Protein AF-0000000072262671 (afdb_homodimer)

Organism: Indibacter alkaliphilus (strain CCUG 57479 / KCTC 22604 / LW1) (NCBI:txid1189612)

pLDDT: mean 93.97, std 10.3, range [31.52, 98.81]

Solvent-accessible surface area (backbone atoms only — not comparable to full-atom values): 15416 Å² total; per-residue (Å²): 121,81,72,78,78,62,43,33,32,36,33,31,41,58,49,66,67,55,48,51,50,54,51,55,26,26,65,74,36,18,83,58,54,46,79,44,79,33,58,35,30,67,54,43,50,33,48,76,66,37,43,78,86,28,57,45,52,87,83,43,56,79,49,59,33,33,39,36,26,58,86,36,89,64,83,17,30,62,52,36,45,42,51,38,53,68,32,89,83,46,28,40,47,44,34,31,38,44,23,79,68,80,51,62,69,57,47,38,50,41,23,56,44,57,39,39,43,33,32,57,52,55,95,41,67,68,46,38,26,51,49,23,36,50,48,35,49,44,62,69,67,54,33,62,74,52,132,121,83,71,78,78,62,43,34,31,36,34,30,42,57,51,65,68,56,47,52,50,52,51,54,27,28,65,72,35,20,84,57,54,45,78,43,78,33,57,35,29,67,54,43,50,32,47,76,66,37,43,78,86,28,57,44,52,88,82,43,56,80,49,59,33,32,38,35,26,59,88,36,88,66,78,17,30,62,51,38,44,43,50,38,52,68,31,91,82,47,26,39,47,45,34,32,37,44,23,78,69,82,51,64,68,58,47,38,50,40,23,56,45,58,41,38,45,35,33,57,52,56,96,41,67,68,46,37,27,52,50,23,35,50,48,35,50,45,61,69,67,53,33,61,74,51,132

Secondary structure (DSSP, 8-state):
-----PEEEEEE---HHHHHHHHHHHHHHSTTEEEEEESSHHHHHHHHTT-GGGG-TTTSPPPSEEEE-S--SSS-HHHHHHHHHHSTTTTTS-EEEEES---HHHHHHHHHTT-SEEEEPPSSHHHHHHHHHHHIIIIIIIS----/-----PEEEEEE---HHHHHHHHHHHHHHSTTEEEEEESSHHHHHHHHTT-GGGG-TTTSPPPSEEEE-S--SSSHHHHHHHHHHHSTTTTTS-EEEEES---HHHHHHHHHTT-SEEEEPPSSHHHHHHHHHHHIIIIIIIS----

Radius of gyration: 18.74 Å; Cα contacts (8 Å, |Δi|>4): 552; chains: 2; bounding box: 47×53×45 Å

Foldseek 3Di:
DPPLAQAEEEEAAQDPVVVVLLVVLLPVQAPRYDYDYDRFQVVVVCLQVCHDPNVPCVVRPHGLEYEFECPHPPNGRLVSLLVQCVDPVRVQRAYEHEYQDPDPVVQVSSVVSRHPYYDHHDPDSVSSNVVSNVCNCPVVPNDDTDD/DPPLAQAEEEEAAQDPVVVVLLVVLLPVQAPRYDYDYDRFLVVVVCLQVCHDPNVPCVVRPHGLEYEFECPHPPNGRLVSLLVQCVDPVRVQRAYEHEYQDPDPVVQVSSVVSRHPYYDHHDPDSVSSNVVSNVCNCPVVPNDDTDD

InterPro domains:
  IPR001789 Signal transduction response regulator, receiver domain [PF00072] (9-129)
  IPR001789 Signal transduction response regulator, receiver domain [PS50110] (8-136)
  IPR001789 Signal transduction response regulator, receiver domain [SM00448] (7-131)
  IPR011006 CheY-like superfamily [SSF52172] (7-131)
  IPR052893 Two-component system response regulator [PTHR44520] (4-146)

Structure (mmCIF, N/CA/C/O backbone):
data_AF-0000000072262671-model_v1
#
loop_
_entity.id
_entity.type
_entity.pdbx_description
1 polymer 'Putative two-component response regulator'
#
loop_
_atom_site.group_PDB
_atom_site.id
_atom_site.type_symbol
_atom_site.label_atom_id
_atom_site.label_alt_id
_atom_site.label_comp_id
_atom_site.label_asym_id
_atom_site.label_entity_id
_atom_site.label_seq_id
_atom_site.pdbx_PDB_ins_code
_atom_site.Cartn_x
_atom_site.Cartn_y
_atom_site.Cartn_z
_atom_site.occupancy
_atom_site.B_iso_or_equiv
_atom_site.auth_seq_id
_atom_site.auth_comp_id
_atom_site.auth_asym_id
_atom_site.auth_atom_id
_atom_site.pdbx_PDB_model_num
ATOM 1 N N . MET A 1 1 ? -26.797 12.562 -5.547 1 31.52 1 MET A N 1
ATOM 2 C CA . MET A 1 1 ? -25.5 12.227 -6.129 1 31.52 1 MET A CA 1
ATOM 3 C C . MET A 1 1 ? -24.531 11.758 -5.055 1 31.52 1 MET A C 1
ATOM 5 O O . MET A 1 1 ? -24.375 12.414 -4.02 1 31.52 1 MET A O 1
ATOM 9 N N . ARG A 1 2 ? -24.219 10.555 -4.961 1 37.75 2 ARG A N 1
ATOM 10 C CA . ARG A 1 2 ? -23.531 10.117 -3.754 1 37.75 2 ARG A CA 1
ATOM 11 C C . ARG A 1 2 ? -22.344 11.023 -3.441 1 37.75 2 ARG A C 1
ATOM 13 O O . ARG A 1 2 ? -21.516 11.297 -4.312 1 37.75 2 ARG A O 1
ATOM 20 N N . ALA A 1 3 ? -22.453 11.984 -2.658 1 45.72 3 ALA A N 1
ATOM 21 C CA . ALA A 1 3 ? -21.422 12.969 -2.355 1 45.72 3 ALA A CA 1
ATOM 22 C C . ALA A 1 3 ? -20.031 12.344 -2.43 1 45.72 3 ALA A C 1
ATOM 24 O O . ALA A 1 3 ? -19.812 11.242 -1.908 1 45.72 3 ALA A O 1
ATOM 25 N N . GLU A 1 4 ? -19.312 12.602 -3.508 1 61.5 4 GLU A N 1
ATOM 26 C CA . GLU A 1 4 ? -17.984 12.047 -3.715 1 61.5 4 GLU A CA 1
ATOM 27 C C . GLU A 1 4 ? -17.125 12.203 -2.463 1 61.5 4 GLU A C 1
ATOM 29 O O . GLU A 1 4 ? -17.031 13.297 -1.896 1 61.5 4 GLU A O 1
ATOM 34 N N . LYS A 1 5 ? -16.969 11.195 -1.689 1 78.88 5 LYS A N 1
ATOM 35 C CA . LYS A 1 5 ? -16.375 11.18 -0.36 1 78.88 5 LYS A CA 1
ATOM 36 C C . LYS A 1 5 ? -14.953 11.75 -0.393 1 78.88 5 LYS A C 1
ATOM 38 O O . LYS A 1 5 ? -14.148 11.367 -1.241 1 78.88 5 LYS A O 1
ATOM 43 N N . ILE A 1 6 ? -14.789 13.008 0.163 1 92.56 6 ILE A N 1
ATOM 44 C CA . ILE A 1 6 ? -13.492 13.656 0.374 1 92.56 6 ILE A CA 1
ATOM 45 C C . ILE A 1 6 ? -12.594 12.742 1.207 1 92.56 6 ILE A C 1
ATOM 47 O O . ILE A 1 6 ? -13.031 12.188 2.221 1 92.56 6 ILE A O 1
ATOM 51 N N . MET A 1 7 ? -11.445 12.508 0.751 1 96.5 7 MET A N 1
ATOM 52 C CA . MET A 1 7 ? -10.492 11.688 1.491 1 96.5 7 MET A CA 1
ATOM 53 C C . MET A 1 7 ? -9.648 12.547 2.43 1 96.5 7 MET A C 1
ATOM 55 O O . MET A 1 7 ? -8.961 13.469 1.986 1 96.5 7 MET A O 1
ATOM 59 N N . ASN A 1 8 ? -9.703 12.25 3.697 1 97.5 8 ASN A N 1
ATOM 60 C CA . ASN A 1 8 ? -8.859 12.93 4.668 1 97.5 8 ASN A CA 1
ATOM 61 C C . ASN A 1 8 ? -7.461 12.312 4.723 1 97.5 8 ASN A C 1
ATOM 63 O O . ASN A 1 8 ? -7.316 11.117 4.977 1 97.5 8 ASN A O 1
ATOM 67 N N . ILE A 1 9 ? -6.441 13.141 4.469 1 98.44 9 ILE A N 1
ATOM 68 C CA . ILE A 1 9 ? -5.047 12.719 4.492 1 98.44 9 ILE A CA 1
ATOM 69 C C . ILE A 1 9 ? -4.285 13.508 5.555 1 98.44 9 ILE A C 1
ATOM 71 O O . ILE A 1 9 ? -4.324 14.742 5.566 1 98.44 9 ILE A O 1
ATOM 75 N N . LEU A 1 10 ? -3.715 12.789 6.457 1 98.56 10 LEU A N 1
ATOM 76 C CA . LEU A 1 10 ? -2.898 13.414 7.492 1 98.56 10 LEU A CA 1
ATOM 77 C C . LEU A 1 10 ? -1.418 13.344 7.129 1 98.56 10 LEU A C 1
ATOM 79 O O . LEU A 1 10 ? -0.898 12.266 6.828 1 98.56 10 LEU A O 1
ATOM 83 N N . VAL A 1 11 ? -0.75 14.508 7.105 1 98 11 VAL A N 1
ATOM 84 C CA . VAL A 1 11 ? 0.648 14.609 6.703 1 98 11 VAL A CA 1
ATOM 85 C C . VAL A 1 11 ? 1.507 14.984 7.906 1 98 11 VAL A C 1
ATOM 87 O O . VAL A 1 11 ? 1.309 16.047 8.516 1 98 11 VAL A O 1
ATOM 90 N N . ALA A 1 12 ? 2.424 14.133 8.273 1 97.12 12 ALA A N 1
ATOM 91 C CA . ALA A 1 12 ? 3.408 14.453 9.305 1 97.12 12 ALA A CA 1
ATOM 92 C C . ALA A 1 12 ? 4.711 14.945 8.68 1 97.12 12 ALA A C 1
ATOM 94 O O . ALA A 1 12 ? 5.441 14.172 8.062 1 97.12 12 ALA A O 1
ATOM 95 N N . GLU A 1 13 ? 4.965 16.172 8.82 1 95.5 13 GLU A N 1
ATOM 96 C CA . GLU A 1 13 ? 6.062 16.906 8.18 1 95.5 13 GLU A CA 1
ATOM 97 C C . GLU A 1 13 ? 6.523 18.078 9.039 1 95.5 13 GLU A C 1
ATOM 99 O O . GLU A 1 13 ? 5.734 18.969 9.344 1 95.5 13 GLU A O 1
ATOM 104 N N . ASP A 1 14 ? 7.801 18.062 9.398 1 93.56 14 ASP A N 1
ATOM 105 C CA . ASP A 1 14 ? 8.281 19.094 10.32 1 93.56 14 ASP A CA 1
ATOM 106 C C . ASP A 1 14 ? 8.695 20.359 9.57 1 93.56 14 ASP A C 1
ATOM 108 O O . ASP A 1 14 ? 8.688 21.453 10.141 1 93.56 14 ASP A O 1
ATOM 112 N N . ASP A 1 15 ? 9.078 20.266 8.336 1 93.81 15 ASP A N 1
ATOM 113 C CA . ASP A 1 15 ? 9.547 21.406 7.555 1 93.81 15 ASP A CA 1
ATOM 114 C C . ASP A 1 15 ? 8.375 22.203 6.996 1 93.81 15 ASP A C 1
ATOM 116 O O . ASP A 1 15 ? 7.566 21.688 6.227 1 93.81 15 ASP A O 1
ATOM 120 N N . ILE A 1 16 ? 8.312 23.453 7.375 1 95.56 16 ILE A N 1
ATOM 121 C CA . ILE A 1 16 ? 7.188 24.297 7.008 1 95.56 16 ILE A CA 1
ATOM 122 C C . ILE A 1 16 ? 7.141 24.469 5.488 1 95.56 16 ILE A C 1
ATOM 124 O O . ILE A 1 16 ? 6.059 24.469 4.895 1 95.56 16 ILE A O 1
ATOM 128 N N . ASP A 1 17 ? 8.273 24.625 4.863 1 95.69 17 ASP A N 1
ATOM 129 C CA . ASP A 1 17 ? 8.32 24.781 3.412 1 95.69 17 ASP A CA 1
ATOM 130 C C . ASP A 1 17 ? 7.797 23.531 2.711 1 95.69 17 ASP A C 1
ATOM 132 O O . ASP A 1 17 ? 7.062 23.625 1.726 1 95.69 17 ASP A O 1
ATOM 136 N N . ASP A 1 18 ? 8.164 22.375 3.197 1 95.56 18 ASP A N 1
ATOM 137 C CA . ASP A 1 18 ? 7.672 21.125 2.631 1 95.56 18 ASP A CA 1
ATOM 138 C C . ASP A 1 18 ? 6.156 21 2.791 1 95.56 18 ASP A C 1
ATOM 140 O O . ASP A 1 18 ? 5.461 20.594 1.859 1 95.56 18 ASP A O 1
ATOM 144 N N . ARG A 1 19 ? 5.672 21.375 3.969 1 96.75 19 ARG A N 1
ATOM 145 C CA . ARG A 1 19 ? 4.23 21.328 4.199 1 96.75 19 ARG A CA 1
ATOM 146 C C . ARG A 1 19 ? 3.482 22.188 3.186 1 96.75 19 ARG A C 1
ATOM 148 O O . ARG A 1 19 ? 2.482 21.75 2.609 1 96.75 19 ARG A O 1
ATOM 155 N N . LEU A 1 20 ? 4.008 23.344 3.002 1 96.94 20 LEU A N 1
ATOM 156 C CA . LEU A 1 20 ? 3.369 24.281 2.082 1 96.94 20 LEU A CA 1
ATOM 157 C C . LEU A 1 20 ? 3.391 23.734 0.656 1 96.94 20 LEU A C 1
ATOM 159 O O . LEU A 1 20 ? 2.373 23.766 -0.039 1 96.94 20 LEU A O 1
ATOM 163 N N . LEU A 1 21 ? 4.508 23.234 0.262 1 97.38 21 LEU A N 1
ATOM 164 C CA . LEU A 1 21 ? 4.66 22.734 -1.099 1 97.38 21 LEU A CA 1
ATOM 165 C C . LEU A 1 21 ? 3.775 21.516 -1.332 1 97.38 21 LEU A C 1
ATOM 167 O O . LEU A 1 21 ? 3.113 21.406 -2.367 1 97.38 21 LEU A O 1
ATOM 171 N N . ILE A 1 22 ? 3.752 20.547 -0.418 1 97.88 22 ILE A N 1
ATOM 172 C CA . ILE A 1 22 ? 2.941 19.328 -0.52 1 97.88 22 ILE A CA 1
ATOM 173 C C . ILE A 1 22 ? 1.464 19.703 -0.599 1 97.88 22 ILE A C 1
ATOM 175 O O . ILE A 1 22 ? 0.736 19.203 -1.46 1 97.88 22 ILE A O 1
ATOM 179 N N . THR A 1 23 ? 1.077 20.625 0.292 1 97.69 23 THR A N 1
ATOM 180 C CA . THR A 1 23 ? -0.319 21.047 0.335 1 97.69 23 THR A CA 1
ATOM 181 C C . THR A 1 23 ? -0.734 21.672 -0.989 1 97.69 23 THR A C 1
ATOM 183 O O . THR A 1 23 ? -1.784 21.344 -1.541 1 97.69 23 THR A O 1
ATOM 186 N N . LYS A 1 24 ? 0.075 22.547 -1.503 1 97.81 24 LYS A N 1
ATOM 187 C CA . LYS A 1 24 ? -0.221 23.219 -2.768 1 97.81 24 LYS A CA 1
ATOM 188 C C . LYS A 1 24 ? -0.297 22.219 -3.914 1 97.81 24 LYS A C 1
ATOM 190 O O . LYS A 1 24 ? -1.239 22.25 -4.707 1 97.81 24 LYS A O 1
ATOM 195 N N . ALA A 1 25 ? 0.702 21.344 -4.004 1 98.19 25 ALA A N 1
ATOM 196 C CA . ALA A 1 25 ? 0.771 20.375 -5.086 1 98.19 25 ALA A CA 1
ATOM 197 C C . ALA A 1 25 ? -0.422 19.422 -5.039 1 98.19 25 ALA A C 1
ATOM 199 O O . ALA A 1 25 ? -1.027 19.125 -6.074 1 98.19 25 ALA A O 1
ATOM 200 N N . PHE A 1 26 ? -0.776 18.969 -3.861 1 98.12 26 PHE A N 1
ATOM 201 C CA . PHE A 1 26 ? -1.845 17.984 -3.736 1 98.12 26 PHE A CA 1
ATOM 202 C C . PHE A 1 26 ? -3.207 18.625 -3.932 1 98.12 26 PHE A C 1
ATOM 204 O O . PHE A 1 26 ? -4.129 18.016 -4.469 1 98.12 26 PHE A O 1
ATOM 211 N N . LYS A 1 27 ? -3.363 19.859 -3.492 1 97.19 27 LYS A N 1
ATOM 212 C CA . LYS A 1 27 ? -4.59 20.594 -3.789 1 97.19 27 LYS A CA 1
ATOM 213 C C . LYS A 1 27 ? -4.848 20.641 -5.293 1 97.19 27 LYS A C 1
ATOM 215 O O . LYS A 1 27 ? -5.996 20.562 -5.734 1 97.19 27 LYS A O 1
ATOM 220 N N . GLU A 1 28 ? -3.857 20.719 -6.008 1 97.5 28 GLU A N 1
ATOM 221 C CA . GLU A 1 28 ? -3.959 20.859 -7.457 1 97.5 28 GLU A CA 1
ATOM 222 C C . GLU A 1 28 ? -4.113 19.484 -8.125 1 97.5 28 GLU A C 1
ATOM 224 O O . GLU A 1 28 ? -4.762 19.375 -9.164 1 97.5 28 GLU A O 1
ATOM 229 N N . SER A 1 29 ? -3.533 18.438 -7.555 1 98.19 29 SER A N 1
ATOM 230 C CA . SER A 1 29 ? -3.377 17.188 -8.305 1 98.19 29 SER A CA 1
ATOM 231 C C . SER A 1 29 ? -4.246 16.078 -7.723 1 98.19 29 SER A C 1
ATOM 233 O O . SER A 1 29 ? -4.453 15.047 -8.359 1 98.19 29 SER A O 1
ATOM 235 N N . PHE A 1 30 ? -4.723 16.156 -6.562 1 97.12 30 PHE A N 1
ATOM 236 C CA . PHE A 1 30 ? -5.559 15.172 -5.879 1 97.12 30 PHE A CA 1
ATOM 237 C C . PHE A 1 30 ? -6.918 15.766 -5.531 1 97.12 30 PHE A C 1
ATOM 239 O O . PHE A 1 30 ? -7.102 16.312 -4.445 1 97.12 30 PHE A O 1
ATOM 246 N N . ASP A 1 31 ? -7.805 15.414 -6.453 1 90.94 31 ASP A N 1
ATOM 247 C CA . ASP A 1 31 ? -9.141 15.992 -6.336 1 90.94 31 ASP A CA 1
ATOM 248 C C . ASP A 1 31 ? -9.875 15.438 -5.121 1 90.94 31 ASP A C 1
ATOM 250 O O . ASP A 1 31 ? -9.789 14.242 -4.828 1 90.94 31 ASP A O 1
ATOM 254 N N . LYS A 1 32 ? -10.438 16.188 -4.289 1 93.94 32 LYS A N 1
ATOM 255 C CA . LYS A 1 32 ? -11.289 15.82 -3.162 1 93.94 32 LYS A CA 1
ATOM 256 C C . LYS A 1 32 ? -10.461 15.266 -2.004 1 93.94 32 LYS A C 1
ATOM 258 O O . LYS A 1 32 ? -10.82 14.242 -1.413 1 93.94 32 LYS A O 1
ATOM 263 N N . ALA A 1 33 ? -9.312 15.68 -1.892 1 96.19 33 ALA A N 1
ATOM 264 C CA . ALA A 1 33 ? -8.508 15.383 -0.714 1 96.19 33 ALA A CA 1
ATOM 265 C C . ALA A 1 33 ? -8.5 16.562 0.26 1 96.19 33 ALA A C 1
ATOM 267 O O . ALA A 1 33 ? -8.43 17.719 -0.155 1 96.19 33 ALA A O 1
ATOM 268 N N . ASN A 1 34 ? -8.695 16.281 1.461 1 96.75 34 ASN A N 1
ATOM 269 C CA . ASN A 1 34 ? -8.492 17.219 2.557 1 96.75 34 ASN A CA 1
ATOM 270 C C . ASN A 1 34 ? -7.195 16.938 3.307 1 96.75 34 ASN A C 1
ATOM 272 O O . ASN A 1 34 ? -7.098 15.953 4.039 1 96.75 34 ASN A O 1
ATOM 276 N N . LEU A 1 35 ? -6.207 17.766 3.119 1 97.75 35 LEU A N 1
ATOM 277 C CA . LEU A 1 35 ? -4.906 17.547 3.74 1 97.75 35 LEU A CA 1
ATOM 278 C C . LEU A 1 35 ? -4.797 18.297 5.059 1 97.75 35 LEU A C 1
ATOM 280 O O . LEU A 1 35 ? -5.086 19.5 5.113 1 97.75 35 LEU A O 1
ATOM 284 N N . ILE A 1 36 ? -4.449 17.609 6.066 1 97.69 36 ILE A N 1
ATOM 285 C CA . ILE A 1 36 ? -4.121 18.203 7.359 1 97.69 36 ILE A CA 1
ATOM 286 C C . ILE A 1 36 ? -2.674 17.875 7.727 1 97.69 36 ILE A C 1
ATOM 288 O O . ILE A 1 36 ? -2.258 16.703 7.66 1 97.69 36 ILE A O 1
ATOM 292 N N . CYS A 1 37 ? -1.949 18.906 8.078 1 97.56 37 CYS A N 1
ATOM 293 C CA . CYS A 1 37 ? -0.539 18.703 8.391 1 97.56 37 CYS A CA 1
ATOM 294 C C . CYS A 1 37 ? -0.29 18.812 9.891 1 97.56 37 CYS A C 1
ATOM 296 O O . CYS A 1 37 ? -0.893 19.641 10.562 1 97.56 37 CYS A O 1
ATOM 298 N N . VAL A 1 38 ? 0.549 17.969 10.328 1 95.69 38 VAL A N 1
ATOM 299 C CA . VAL A 1 38 ? 1.072 18.062 11.688 1 95.69 38 VAL A CA 1
ATOM 300 C C . VAL A 1 38 ? 2.598 18.125 11.648 1 95.69 38 VAL A C 1
ATOM 302 O O . VAL A 1 38 ? 3.217 17.688 10.672 1 95.69 38 VAL A O 1
ATOM 305 N N . GLU A 1 39 ? 3.225 18.516 12.742 1 93.5 39 GLU A N 1
ATOM 306 C CA . GLU A 1 39 ? 4.609 18.969 12.664 1 93.5 39 GLU A CA 1
ATOM 307 C C . GLU A 1 39 ? 5.574 17.891 13.133 1 93.5 39 GLU A C 1
ATOM 309 O O . GLU A 1 39 ? 6.793 18.031 13 1 93.5 39 GLU A O 1
ATOM 314 N N . ASN A 1 40 ? 5.074 16.844 13.695 1 92.69 40 ASN A N 1
ATOM 315 C CA . ASN A 1 40 ? 5.957 15.766 14.125 1 92.69 40 ASN A CA 1
ATOM 316 C C . ASN A 1 40 ? 5.172 14.523 14.547 1 92.69 40 ASN A C 1
ATOM 318 O O . ASN A 1 40 ? 3.938 14.539 14.539 1 92.69 40 ASN A O 1
ATOM 322 N N . GLY A 1 41 ? 5.891 13.461 14.922 1 93.69 41 GLY A N 1
ATOM 323 C CA . GLY A 1 41 ? 5.289 12.18 15.258 1 93.69 41 GLY A CA 1
ATOM 324 C C . GLY A 1 41 ? 4.445 12.234 16.516 1 93.69 41 GLY A C 1
ATOM 325 O O . GLY A 1 41 ? 3.453 11.508 16.641 1 93.69 41 GLY A O 1
ATOM 326 N N . GLU A 1 42 ? 4.875 13.047 17.453 1 92.38 42 GLU A N 1
ATOM 327 C CA . GLU A 1 42 ? 4.125 13.164 18.703 1 92.38 42 GLU A CA 1
ATOM 328 C C . GLU A 1 42 ? 2.746 13.773 18.453 1 92.38 42 GLU A C 1
ATOM 330 O O . GLU A 1 42 ? 1.739 13.258 18.953 1 92.38 42 GLU A O 1
ATOM 335 N N . ILE A 1 43 ? 2.709 14.82 17.703 1 94.75 43 ILE A N 1
ATOM 336 C CA . ILE A 1 43 ? 1.445 15.484 17.406 1 94.75 43 ILE A CA 1
ATOM 337 C C . ILE A 1 43 ? 0.591 14.586 16.516 1 94.75 43 ILE A C 1
ATOM 339 O O . ILE A 1 43 ? -0.635 14.555 16.641 1 94.75 43 ILE A O 1
ATOM 343 N N . LEU A 1 44 ? 1.24 13.883 15.641 1 96.69 44 LEU A N 1
ATOM 344 C CA . LEU A 1 44 ? 0.55 12.898 14.812 1 96.69 44 LEU A CA 1
ATOM 345 C C . LEU A 1 44 ? -0.231 11.914 15.68 1 96.69 44 LEU A C 1
ATOM 347 O O . LEU A 1 44 ? -1.421 11.688 15.445 1 96.69 44 LEU A O 1
ATOM 351 N N . LEU A 1 45 ? 0.413 11.398 16.719 1 95.75 45 LEU A N 1
ATOM 352 C CA . LEU A 1 45 ? -0.221 10.406 17.578 1 95.75 45 LEU A CA 1
ATOM 353 C C . LEU A 1 45 ? -1.313 11.055 18.438 1 95.75 45 LEU A C 1
ATOM 355 O O . LEU A 1 45 ? -2.361 10.445 18.672 1 95.75 45 LEU A O 1
ATOM 359 N N . GLN A 1 46 ? -1.05 12.273 18.875 1 96.19 46 GLN A N 1
ATOM 360 C CA . GLN A 1 46 ? -2.086 12.992 19.609 1 96.19 46 GLN A CA 1
ATOM 361 C C . GLN A 1 46 ? -3.334 13.188 18.75 1 96.19 46 GLN A C 1
ATOM 363 O O . GLN A 1 46 ? -4.457 13 19.219 1 96.19 46 GLN A O 1
ATOM 368 N N . TYR A 1 47 ? -3.074 13.555 17.484 1 97.81 47 TYR A N 1
ATOM 369 C CA . TYR A 1 47 ? -4.172 13.711 16.531 1 97.81 47 TYR A CA 1
ATOM 370 C C . TYR A 1 47 ? -4.969 12.414 16.406 1 97.81 47 TYR A C 1
ATOM 372 O O . TYR A 1 47 ? -6.195 12.422 16.547 1 97.81 47 TYR A O 1
ATOM 380 N N . LEU A 1 48 ? -4.293 11.336 16.203 1 97.62 48 LEU A N 1
ATOM 381 C CA . LEU A 1 48 ? -4.934 10.047 15.93 1 97.62 48 LEU A CA 1
ATOM 382 C C . LEU A 1 48 ? -5.66 9.531 17.172 1 97.62 48 LEU A C 1
ATOM 384 O O . LEU A 1 48 ? -6.695 8.867 17.047 1 97.62 48 LEU A O 1
ATOM 388 N N . LYS A 1 49 ? -5.156 9.875 18.297 1 96.75 49 LYS A N 1
ATOM 389 C CA . LYS A 1 49 ? -5.742 9.406 19.547 1 96.75 49 LYS A CA 1
ATOM 390 C C . LYS A 1 49 ? -6.754 10.406 20.094 1 96.75 49 LYS A C 1
ATOM 392 O O . LYS A 1 49 ? -7.234 10.266 21.219 1 96.75 49 LYS A O 1
ATOM 397 N N . ARG A 1 50 ? -6.969 11.5 19.359 1 96.94 50 ARG A N 1
ATOM 398 C CA . ARG A 1 50 ? -7.977 12.508 19.688 1 96.94 50 ARG A CA 1
ATOM 399 C C . ARG A 1 50 ? -7.688 13.164 21.031 1 96.94 50 ARG A C 1
ATOM 401 O O . ARG A 1 50 ? -8.586 13.32 21.859 1 96.94 50 ARG A O 1
ATOM 408 N N . GLN A 1 51 ? -6.461 13.469 21.188 1 95.81 51 GLN A N 1
ATOM 409 C CA . GLN A 1 51 ? -6.047 14.078 22.453 1 95.81 51 GLN A CA 1
ATOM 410 C C . GLN A 1 51 ? -6.027 15.602 22.344 1 95.81 51 GLN A C 1
ATOM 412 O O . GLN A 1 51 ? -5.648 16.156 21.297 1 95.81 51 GLN A O 1
ATOM 417 N N . GLY A 1 52 ? -6.48 16.266 23.406 1 94.19 52 GLY A N 1
ATOM 418 C CA . GLY A 1 52 ? -6.434 17.719 23.469 1 94.19 52 GLY A CA 1
ATOM 419 C C . GLY A 1 52 ? -7.336 18.391 22.453 1 94.19 52 GLY A C 1
ATOM 420 O O . GLY A 1 52 ? -8.531 18.109 22.391 1 94.19 52 GLY A O 1
ATOM 421 N N . LYS A 1 53 ? -6.746 19.234 21.625 1 93.19 53 LYS A N 1
ATOM 422 C CA . LYS A 1 53 ? -7.508 20.031 20.656 1 93.19 53 LYS A CA 1
ATOM 423 C C . LYS A 1 53 ? -8.07 19.141 19.547 1 93.19 53 LYS A C 1
ATOM 425 O O . LYS A 1 53 ? -8.969 19.562 18.812 1 93.19 53 LYS A O 1
ATOM 430 N N . PHE A 1 54 ? -7.613 17.906 19.531 1 96.88 54 PHE A N 1
ATOM 431 C CA . PHE A 1 54 ? -7.977 17.047 18.422 1 96.88 54 PHE A CA 1
ATOM 432 C C . PHE A 1 54 ? -9.242 16.266 18.719 1 96.88 54 PHE A C 1
ATOM 434 O O . PHE A 1 54 ? -9.641 15.391 17.938 1 96.88 54 PHE A O 1
ATOM 441 N N . GLN A 1 55 ? -9.961 16.562 19.797 1 95.69 55 GLN A N 1
ATOM 442 C CA . GLN A 1 55 ? -11.188 15.883 20.188 1 95.69 55 GLN A CA 1
ATOM 443 C C . GLN A 1 55 ? -12.352 16.281 19.281 1 95.69 55 GLN A C 1
ATOM 445 O O . GLN A 1 55 ? -13.359 15.578 19.219 1 95.69 55 GLN A O 1
ATOM 450 N N . ASP A 1 56 ? -12.18 17.406 18.594 1 95.56 56 ASP A N 1
ATOM 451 C CA . ASP A 1 56 ? -13.219 17.891 17.688 1 95.56 56 ASP A CA 1
ATOM 452 C C . ASP A 1 56 ? -13.188 17.125 16.359 1 95.56 56 ASP A C 1
ATOM 454 O O . ASP A 1 56 ? -12.414 17.453 15.461 1 95.56 56 ASP A O 1
ATOM 458 N N . ILE A 1 57 ? -14.047 16.203 16.141 1 90.31 57 ILE A N 1
ATOM 459 C CA . ILE A 1 57 ? -14 15.258 15.031 1 90.31 57 ILE A CA 1
ATOM 460 C C . ILE A 1 57 ? -14.344 15.969 13.727 1 90.31 57 ILE A C 1
ATOM 462 O O . ILE A 1 57 ? -13.93 15.539 12.648 1 90.31 57 ILE A O 1
ATOM 466 N N . GLU A 1 58 ? -15.133 17.016 13.789 1 92.75 58 GLU A N 1
ATOM 467 C CA . GLU A 1 58 ? -15.477 17.781 12.594 1 92.75 58 GLU A CA 1
ATOM 468 C C . GLU A 1 58 ? -14.266 18.531 12.055 1 92.75 58 GLU A C 1
ATOM 470 O O . GLU A 1 58 ? -14.055 18.594 10.844 1 92.75 58 GLU A O 1
ATOM 475 N N . LYS A 1 59 ? -13.492 19.016 12.969 1 95.31 59 LYS A N 1
ATOM 476 C CA . LYS A 1 59 ? -12.32 19.797 12.594 1 95.31 59 LYS A CA 1
ATOM 477 C C . LYS A 1 59 ? -11.125 18.891 12.305 1 95.31 59 LYS A C 1
ATOM 479 O O . LYS A 1 59 ? -10.297 19.203 11.445 1 95.31 59 LYS A O 1
ATOM 484 N N . TYR A 1 60 ? -11.109 17.828 13.047 1 96.75 60 TYR A N 1
ATOM 485 C CA . TYR A 1 60 ? -9.992 16.906 12.93 1 96.75 60 TYR A CA 1
ATOM 486 C C . TYR A 1 60 ? -10.477 15.484 12.664 1 96.75 60 TYR A C 1
ATOM 488 O O . TYR A 1 60 ? -10.352 14.609 13.523 1 96.75 60 TYR A O 1
ATOM 496 N N . PRO A 1 61 ? -10.93 15.266 11.492 1 96.25 61 PRO A N 1
ATOM 497 C CA . PRO A 1 61 ? -11.453 13.945 11.156 1 96.25 61 PRO A CA 1
ATOM 498 C C . PRO A 1 61 ? -10.367 12.867 11.125 1 96.25 61 PRO A C 1
ATOM 500 O O . PRO A 1 61 ? -9.188 13.188 10.961 1 96.25 61 PRO A O 1
ATOM 503 N N . LEU A 1 62 ? -10.797 11.641 11.305 1 95.44 62 LEU A N 1
ATOM 504 C CA . LEU A 1 62 ? -9.867 10.523 11.156 1 95.44 62 LEU A CA 1
ATOM 505 C C . LEU A 1 62 ? -9.375 10.422 9.711 1 95.44 62 LEU A C 1
ATOM 507 O O . LEU A 1 62 ? -10.172 10.469 8.773 1 95.44 62 LEU A O 1
ATOM 511 N N . PRO A 1 63 ? -8.133 10.352 9.602 1 97.88 63 PRO A N 1
ATOM 512 C CA . PRO A 1 63 ? -7.613 10.234 8.234 1 97.88 63 PRO A CA 1
ATOM 513 C C . PRO A 1 63 ? -7.832 8.852 7.637 1 97.88 63 PRO A C 1
ATOM 515 O O . PRO A 1 63 ? -7.824 7.852 8.359 1 97.88 63 PRO A O 1
ATOM 518 N N . GLN A 1 64 ? -7.965 8.805 6.375 1 97.5 64 GLN A N 1
ATOM 519 C CA . GLN A 1 64 ? -8.031 7.543 5.641 1 97.5 64 GLN A CA 1
ATOM 520 C C . GLN A 1 64 ? -6.656 7.129 5.133 1 97.5 64 GLN A C 1
ATOM 522 O O . GLN A 1 64 ? -6.457 5.98 4.73 1 97.5 64 GLN A O 1
ATOM 527 N N . LEU A 1 65 ? -5.738 8.102 5.18 1 98.5 65 LEU A N 1
ATOM 528 C CA . LEU A 1 65 ? -4.367 7.906 4.723 1 98.5 65 LEU A CA 1
ATOM 529 C C . LEU A 1 65 ? -3.406 8.805 5.492 1 98.5 65 LEU A C 1
ATOM 531 O O . LEU A 1 65 ? -3.736 9.961 5.793 1 98.5 65 LEU A O 1
ATOM 535 N N . ILE A 1 66 ? -2.248 8.281 5.793 1 98.56 66 ILE A N 1
ATOM 536 C CA . ILE A 1 66 ? -1.217 9.062 6.473 1 98.56 66 ILE A CA 1
ATOM 537 C C . ILE A 1 66 ? 0.033 9.133 5.598 1 98.56 66 ILE A C 1
ATOM 539 O O . ILE A 1 66 ? 0.483 8.117 5.062 1 98.56 66 ILE A O 1
ATOM 543 N N . LEU A 1 67 ? 0.539 10.289 5.355 1 98.5 67 LEU A N 1
ATOM 544 C CA . LEU A 1 67 ? 1.877 10.508 4.816 1 98.5 67 LEU A CA 1
ATOM 545 C C . LEU A 1 67 ? 2.863 10.852 5.93 1 98.5 67 LEU A C 1
ATOM 547 O O . LEU A 1 67 ? 2.652 11.805 6.68 1 98.5 67 LEU A O 1
ATOM 551 N N . LEU A 1 68 ? 3.91 10.094 6.016 1 97.81 68 LEU A N 1
ATOM 552 C CA . LEU A 1 68 ? 4.805 10.188 7.164 1 97.81 68 LEU A CA 1
ATOM 553 C C . LEU A 1 68 ? 6.234 10.469 6.715 1 97.81 68 LEU A C 1
ATOM 555 O O . LEU A 1 68 ? 6.828 9.672 5.977 1 97.81 68 LEU A O 1
ATOM 559 N N . ASP A 1 69 ? 6.809 11.531 7.117 1 96.31 69 ASP A N 1
ATOM 560 C CA . ASP A 1 69 ? 8.219 11.836 6.902 1 96.31 69 ASP A CA 1
ATOM 561 C C . ASP A 1 69 ? 9.094 11.188 7.969 1 96.31 69 ASP A C 1
ATOM 563 O O . ASP A 1 69 ? 8.82 11.305 9.164 1 96.31 69 ASP A O 1
ATOM 567 N N . LEU A 1 70 ? 10.156 10.516 7.59 1 92.94 70 LEU A N 1
ATOM 568 C CA . LEU A 1 70 ? 11.07 9.859 8.523 1 92.94 70 LEU A CA 1
ATOM 569 C C . LEU A 1 70 ? 12.141 10.828 9.016 1 92.94 70 LEU A C 1
ATOM 571 O O . LEU A 1 70 ? 12.805 10.57 10.023 1 92.94 70 LEU A O 1
ATOM 575 N N . ASN A 1 71 ? 12.422 11.844 8.227 1 86 71 ASN A N 1
ATOM 576 C CA . ASN A 1 71 ? 13.516 12.773 8.508 1 86 71 ASN A CA 1
ATOM 577 C C . ASN A 1 71 ? 13.07 13.891 9.453 1 86 71 ASN A C 1
ATOM 579 O O . ASN A 1 71 ? 13.461 15.047 9.273 1 86 71 ASN A O 1
ATOM 583 N N . MET A 1 72 ? 12.32 13.562 10.414 1 82.12 72 MET A N 1
ATOM 584 C CA . MET A 1 72 ? 11.898 14.562 11.391 1 82.12 72 MET A CA 1
ATOM 585 C C . MET A 1 72 ? 12.789 14.539 12.625 1 82.12 72 MET A C 1
ATOM 587 O O . MET A 1 72 ? 13.297 13.484 13.008 1 82.12 72 MET A O 1
ATOM 591 N N . PRO A 1 73 ? 13.414 15.672 13.031 1 69.75 73 PRO A N 1
ATOM 592 C CA . PRO A 1 73 ? 14.352 15.766 14.148 1 69.75 73 PRO A CA 1
ATOM 593 C C . PRO A 1 73 ? 13.906 14.945 15.359 1 69.75 73 PRO A C 1
ATOM 595 O O . PRO A 1 73 ? 14.742 14.414 16.094 1 69.75 73 PRO A O 1
ATOM 598 N N . LYS A 1 74 ? 12.891 14.945 15.844 1 59.03 74 LYS A N 1
ATOM 599 C CA . LYS A 1 74 ? 12.547 14.18 17.031 1 59.03 74 LYS A CA 1
ATOM 600 C C . LYS A 1 74 ? 12.102 12.766 16.672 1 59.03 74 LYS A C 1
ATOM 602 O O . LYS A 1 74 ? 11.492 12.555 15.617 1 59.03 74 LYS A O 1
ATOM 607 N N . LYS A 1 75 ? 12.977 11.625 16.797 1 58.19 75 LYS A N 1
ATOM 608 C CA . LYS A 1 75 ? 12.906 10.172 16.641 1 58.19 75 LYS A CA 1
ATOM 609 C C . LYS A 1 75 ? 11.461 9.703 16.562 1 58.19 75 LYS A C 1
ATOM 611 O O . LYS A 1 75 ? 11.047 8.797 17.297 1 58.19 75 LYS A O 1
ATOM 616 N N . ASP A 1 76 ? 10.883 10.414 15.266 1 80.75 76 ASP A N 1
ATOM 617 C CA . ASP A 1 76 ? 9.484 10.336 15.656 1 80.75 76 ASP A CA 1
ATOM 618 C C . ASP A 1 76 ? 8.641 9.719 14.547 1 80.75 76 ASP A C 1
ATOM 620 O O . ASP A 1 76 ? 7.629 9.062 14.812 1 80.75 76 ASP A O 1
ATOM 624 N N . GLY A 1 77 ? 9.375 9.688 13.328 1 89.38 77 GLY A N 1
ATOM 625 C CA . GLY A 1 77 ? 8.492 9.094 12.328 1 89.38 77 GLY A CA 1
ATOM 626 C C . GLY A 1 77 ? 8.438 7.578 12.414 1 89.38 77 GLY A C 1
ATOM 627 O O . GLY A 1 77 ? 7.359 6.988 12.305 1 89.38 77 GLY A O 1
ATOM 628 N N . ARG A 1 78 ? 9.609 7.004 12.719 1 93.25 78 ARG A N 1
ATOM 629 C CA . ARG A 1 78 ? 9.695 5.551 12.852 1 93.25 78 ARG A CA 1
ATOM 630 C C . ARG A 1 78 ? 8.953 5.07 14.094 1 93.25 78 ARG A C 1
ATOM 632 O O . ARG A 1 78 ? 8.219 4.078 14.039 1 93.25 78 ARG A O 1
ATOM 639 N N . GLU A 1 79 ? 9.211 5.766 15.109 1 93.75 79 GLU A N 1
ATOM 640 C CA . GLU A 1 79 ? 8.523 5.422 16.344 1 93.75 79 GLU A CA 1
ATOM 641 C C . GLU A 1 79 ? 7.008 5.586 16.203 1 93.75 79 GLU A C 1
ATOM 643 O O . GLU A 1 79 ? 6.242 4.754 16.688 1 93.75 79 GLU A O 1
ATOM 648 N N . ALA A 1 80 ? 6.629 6.637 15.539 1 95.75 80 ALA A N 1
ATOM 649 C CA . ALA A 1 80 ? 5.207 6.863 15.297 1 95.75 80 ALA A CA 1
ATOM 650 C C . ALA A 1 80 ? 4.605 5.73 14.469 1 95.75 80 ALA A C 1
ATOM 652 O O . ALA A 1 80 ? 3.514 5.238 14.781 1 95.75 80 ALA A O 1
ATOM 653 N N . LEU A 1 81 ? 5.344 5.324 13.43 1 97.31 81 LEU A N 1
ATOM 654 C CA . LEU A 1 81 ? 4.887 4.223 12.586 1 97.31 81 LEU A CA 1
ATOM 655 C C . LEU A 1 81 ? 4.664 2.965 13.422 1 97.31 81 LEU A C 1
ATOM 657 O O . LEU A 1 81 ? 3.611 2.328 13.32 1 97.31 81 LEU A O 1
ATOM 661 N N . VAL A 1 82 ? 5.605 2.645 14.289 1 96.62 82 VAL A N 1
ATOM 662 C CA . VAL A 1 82 ? 5.531 1.449 15.117 1 96.62 82 VAL A CA 1
ATOM 663 C C . VAL A 1 82 ? 4.328 1.544 16.047 1 96.62 82 VAL A C 1
ATOM 665 O O . VAL A 1 82 ? 3.574 0.58 16.203 1 96.62 82 VAL A O 1
ATOM 668 N N . GLU A 1 83 ? 4.141 2.68 16.578 1 96.19 83 GLU A N 1
ATOM 669 C CA . GLU A 1 83 ? 3.027 2.865 17.516 1 96.19 83 GLU A CA 1
ATOM 670 C C . GLU A 1 83 ? 1.685 2.75 16.797 1 96.19 83 GLU A C 1
ATOM 672 O O . GLU A 1 83 ? 0.759 2.109 17.297 1 96.19 83 GLU A O 1
ATOM 677 N N . ILE A 1 84 ? 1.572 3.348 15.641 1 97.75 84 ILE A N 1
ATOM 678 C CA . ILE A 1 84 ? 0.339 3.289 14.867 1 97.75 84 ILE A CA 1
ATOM 679 C C . ILE A 1 84 ? 0.01 1.837 14.523 1 97.75 84 ILE A C 1
ATOM 681 O O . ILE A 1 84 ? -1.12 1.386 14.727 1 97.75 84 ILE A O 1
ATOM 685 N N . LYS A 1 85 ? 1.021 1.065 14.117 1 98 85 LYS A N 1
ATOM 686 C CA . LYS A 1 85 ? 0.804 -0.284 13.602 1 98 85 LYS A CA 1
ATOM 687 C C . LYS A 1 85 ? 0.705 -1.295 14.742 1 98 85 LYS A C 1
ATOM 689 O O . LYS A 1 85 ? 0.37 -2.459 14.516 1 98 85 LYS A O 1
ATOM 694 N N . SER A 1 86 ? 0.979 -0.813 15.938 1 96.75 86 SER A N 1
ATOM 695 C CA . SER A 1 86 ? 0.811 -1.674 17.109 1 96.75 86 SER A CA 1
ATOM 696 C C . SER A 1 86 ? -0.524 -1.413 17.797 1 96.75 86 SER A C 1
ATOM 698 O O . SER A 1 86 ? -0.917 -2.154 18.688 1 96.75 86 SER A O 1
ATOM 700 N N . ASP A 1 87 ? -1.209 -0.339 17.391 1 97.31 87 ASP A N 1
ATOM 701 C CA . ASP A 1 87 ? -2.488 0.038 17.984 1 97.31 87 ASP A CA 1
ATOM 702 C C . ASP A 1 87 ? -3.65 -0.635 17.266 1 97.31 87 ASP A C 1
ATOM 704 O O . ASP A 1 87 ? -3.809 -0.477 16.047 1 97.31 87 ASP A O 1
ATOM 708 N N . THR A 1 88 ? -4.539 -1.311 17.953 1 96.5 88 THR A N 1
ATOM 709 C CA . THR A 1 88 ? -5.598 -2.145 17.391 1 96.5 88 THR A CA 1
ATOM 710 C C . THR A 1 88 ? -6.582 -1.304 16.594 1 96.5 88 THR A C 1
ATOM 712 O O . THR A 1 88 ? -7.191 -1.794 15.641 1 96.5 88 THR A O 1
ATOM 715 N N . GLU A 1 89 ? -6.703 -0.078 16.953 1 95.75 89 GLU A N 1
ATOM 716 C CA . GLU A 1 89 ? -7.676 0.773 16.266 1 95.75 89 GLU A CA 1
ATOM 717 C C . GLU A 1 89 ? -7.035 1.533 15.117 1 95.75 89 GLU A C 1
ATOM 719 O O . GLU A 1 89 ? -7.699 1.848 14.125 1 95.75 89 GLU A O 1
ATOM 724 N N . LEU A 1 90 ? -5.711 1.752 15.172 1 97.81 90 LEU A N 1
ATOM 725 C CA . LEU A 1 90 ? -5.066 2.641 14.219 1 97.81 90 LEU A CA 1
ATOM 726 C C . LEU A 1 90 ? -4.383 1.844 13.109 1 97.81 90 LEU A C 1
ATOM 728 O O . LEU A 1 90 ? -4.137 2.369 12.023 1 97.81 90 LEU A O 1
ATOM 732 N N . LYS A 1 91 ? -4.082 0.596 13.391 1 98.12 91 LYS A N 1
ATOM 733 C CA . LYS A 1 91 ? -3.211 -0.167 12.5 1 98.12 91 LYS A CA 1
ATOM 734 C C . LYS A 1 91 ? -3.873 -0.399 11.148 1 98.12 91 LYS A C 1
ATOM 736 O O . LYS A 1 91 ? -3.199 -0.74 10.172 1 98.12 91 LYS A O 1
ATOM 741 N N . LYS A 1 92 ? -5.152 -0.197 11.07 1 98.12 92 LYS A N 1
ATOM 742 C CA . LYS A 1 92 ? -5.871 -0.385 9.812 1 98.12 92 LYS A CA 1
ATOM 743 C C . LYS A 1 92 ? -5.652 0.799 8.875 1 98.12 92 LYS A C 1
ATOM 745 O O . LYS A 1 92 ? -5.973 0.722 7.688 1 98.12 92 LYS A O 1
ATOM 750 N N . ILE A 1 93 ? -5.223 1.958 9.383 1 98.44 93 ILE A N 1
ATOM 751 C CA . ILE A 1 93 ? -5.035 3.146 8.562 1 98.44 93 ILE A CA 1
ATOM 752 C C . ILE A 1 93 ? -3.764 3 7.727 1 98.44 93 ILE A C 1
ATOM 754 O O . ILE A 1 93 ? -2.678 2.799 8.273 1 98.44 93 ILE A O 1
ATOM 758 N N . PRO A 1 94 ? -3.844 3.09 6.422 1 98.81 94 PRO A N 1
ATOM 759 C CA . PRO A 1 94 ? -2.637 3.02 5.594 1 98.81 94 PRO A CA 1
ATOM 760 C C . PRO A 1 94 ? -1.654 4.152 5.887 1 98.81 94 PRO A C 1
ATOM 762 O O . PRO A 1 94 ? -2.059 5.312 6 1 98.81 94 PRO A O 1
ATOM 765 N N . VAL A 1 95 ? -0.407 3.783 6 1 98.75 95 VAL A N 1
ATOM 766 C CA . VAL A 1 95 ? 0.671 4.75 6.184 1 98.75 95 VAL A CA 1
ATOM 767 C C . VAL A 1 95 ? 1.641 4.672 5.008 1 98.75 95 VAL A C 1
ATOM 769 O O . VAL A 1 95 ? 2.17 3.604 4.699 1 98.75 95 VAL A O 1
ATOM 772 N N . ILE A 1 96 ? 1.812 5.758 4.363 1 98.81 96 ILE A N 1
ATOM 773 C CA . ILE A 1 96 ? 2.811 5.898 3.311 1 98.81 96 ILE A CA 1
ATOM 774 C C . ILE A 1 96 ? 3.992 6.715 3.826 1 98.81 96 ILE A C 1
ATOM 776 O O . ILE A 1 96 ? 3.842 7.891 4.168 1 98.81 96 ILE A O 1
ATOM 780 N N . VAL A 1 97 ? 5.098 6.059 3.922 1 98.25 97 VAL A N 1
ATOM 781 C CA . VAL A 1 97 ? 6.309 6.816 4.219 1 98.25 97 VAL A CA 1
ATOM 782 C C . VAL A 1 97 ? 6.652 7.727 3.041 1 98.25 97 VAL A C 1
ATOM 784 O O . VAL A 1 97 ? 6.742 7.266 1.899 1 98.25 97 VAL A O 1
ATOM 787 N N . PHE A 1 98 ? 6.73 9.008 3.248 1 98.12 98 PHE A N 1
ATOM 788 C CA . PHE A 1 98 ? 7.008 10.055 2.27 1 98.12 98 PHE A CA 1
ATOM 789 C C . PHE A 1 98 ? 8.195 10.906 2.709 1 98.12 98 PHE A C 1
ATOM 791 O O . PHE A 1 98 ? 8.031 11.867 3.465 1 98.12 98 PHE A O 1
ATOM 798 N N . THR A 1 99 ? 9.391 10.57 2.236 1 96.38 99 THR A N 1
ATOM 799 C CA . THR A 1 99 ? 10.625 11.125 2.783 1 96.38 99 THR A CA 1
ATOM 800 C C . THR A 1 99 ? 11.656 11.328 1.683 1 96.38 99 THR A C 1
ATOM 802 O O . THR A 1 99 ? 11.461 10.891 0.546 1 96.38 99 THR A O 1
ATOM 805 N N . THR A 1 100 ? 12.734 12.047 1.991 1 94.12 100 THR A N 1
ATOM 806 C CA . THR A 1 100 ? 13.805 12.273 1.026 1 94.12 100 THR A CA 1
ATOM 807 C C . THR A 1 100 ? 14.742 11.07 0.969 1 94.12 100 THR A C 1
ATOM 809 O O . THR A 1 100 ? 15.461 10.883 -0.016 1 94.12 100 THR A O 1
ATOM 812 N N . SER A 1 101 ? 14.742 10.25 1.919 1 92 101 SER A N 1
ATOM 813 C CA . SER A 1 101 ? 15.695 9.148 2.059 1 92 101 SER A CA 1
ATOM 814 C C . SER A 1 101 ? 15.398 8.023 1.075 1 92 101 SER A C 1
ATOM 816 O O . SER A 1 101 ? 14.234 7.68 0.859 1 92 101 SER A O 1
ATOM 818 N N . LYS A 1 102 ? 16.453 7.445 0.488 1 94.5 102 LYS A N 1
ATOM 819 C CA . LYS A 1 102 ? 16.344 6.258 -0.354 1 94.5 102 LYS A CA 1
ATOM 820 C C . LYS A 1 102 ? 17.156 5.102 0.215 1 94.5 102 LYS A C 1
ATOM 822 O O . LYS A 1 102 ? 17.5 4.164 -0.507 1 94.5 102 LYS A O 1
ATOM 827 N N . LEU A 1 103 ? 17.469 5.211 1.489 1 94.06 103 LEU A N 1
ATOM 828 C CA . LEU A 1 103 ? 18.312 4.188 2.109 1 94.06 103 LEU A CA 1
ATOM 829 C C . LEU A 1 103 ? 17.578 2.854 2.178 1 94.06 103 LEU A C 1
ATOM 831 O O . LEU A 1 103 ? 16.453 2.781 2.693 1 94.06 103 LEU A O 1
ATOM 835 N N . GLU A 1 104 ? 18.219 1.846 1.714 1 95.69 104 GLU A N 1
ATOM 836 C CA . GLU A 1 104 ? 17.641 0.505 1.686 1 95.69 104 GLU A CA 1
ATOM 837 C C . GLU A 1 104 ? 17.234 0.051 3.084 1 95.69 104 GLU A C 1
ATOM 839 O O . GLU A 1 104 ? 16.188 -0.576 3.258 1 95.69 104 GLU A O 1
ATOM 844 N N . ASP A 1 105 ? 18.078 0.381 4.066 1 95.12 105 ASP A N 1
ATOM 845 C CA . ASP A 1 105 ? 17.781 -0.023 5.441 1 95.12 105 ASP A CA 1
ATOM 846 C C . ASP A 1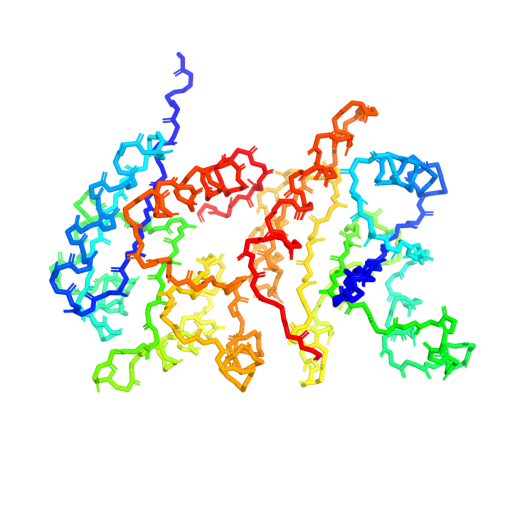 105 ? 16.5 0.631 5.945 1 95.12 105 ASP A C 1
ATOM 848 O O . ASP A 1 105 ? 15.734 0.016 6.691 1 95.12 105 ASP A O 1
ATOM 852 N N . ASP A 1 106 ? 16.25 1.881 5.539 1 94.75 106 ASP A N 1
ATOM 853 C CA . ASP A 1 106 ? 15.016 2.561 5.914 1 94.75 106 ASP A CA 1
ATOM 854 C C . ASP A 1 106 ? 13.805 1.901 5.254 1 94.75 106 ASP A C 1
ATOM 856 O O . ASP A 1 106 ? 12.781 1.676 5.91 1 94.75 106 ASP A O 1
ATOM 860 N N . ILE A 1 107 ? 13.984 1.586 3.998 1 97.31 107 ILE A N 1
ATOM 861 C CA . ILE A 1 107 ? 12.906 0.959 3.234 1 97.31 107 ILE A CA 1
ATOM 862 C C . ILE A 1 107 ? 12.531 -0.377 3.873 1 97.31 107 ILE A C 1
ATOM 864 O O . ILE A 1 107 ? 11.375 -0.601 4.223 1 97.31 107 ILE A O 1
ATOM 868 N N . LYS A 1 108 ? 13.516 -1.183 4.137 1 97.06 108 LYS A N 1
ATOM 869 C CA . LYS A 1 108 ? 13.289 -2.5 4.723 1 97.06 108 LYS A CA 1
ATOM 870 C C . LYS A 1 108 ? 12.656 -2.381 6.105 1 97.06 108 LYS A C 1
ATOM 872 O O . LYS A 1 108 ? 11.672 -3.064 6.406 1 97.06 108 LYS A O 1
ATOM 877 N N . ALA A 1 109 ? 13.172 -1.496 6.887 1 95.94 109 ALA A N 1
ATOM 878 C CA . ALA A 1 109 ? 12.727 -1.358 8.273 1 95.94 109 ALA A CA 1
ATOM 879 C C . ALA A 1 109 ? 11.273 -0.886 8.336 1 95.94 109 ALA A C 1
ATOM 881 O O . ALA A 1 109 ? 10.492 -1.377 9.148 1 95.94 109 ALA A O 1
ATOM 882 N N . THR A 1 110 ? 10.914 0.058 7.484 1 97.5 110 THR A N 1
ATOM 883 C CA . THR A 1 110 ? 9.57 0.613 7.57 1 97.5 110 THR A CA 1
ATOM 884 C C . THR A 1 110 ? 8.539 -0.382 7.043 1 97.5 110 THR A C 1
ATOM 886 O O . THR A 1 110 ? 7.445 -0.5 7.598 1 97.5 110 THR A O 1
ATOM 889 N N . TYR A 1 111 ? 8.891 -1.141 5.984 1 98.31 111 TYR A N 1
ATOM 890 C CA . TYR A 1 111 ? 7.992 -2.203 5.547 1 98.31 111 TYR A CA 1
ATOM 891 C C . TYR A 1 111 ? 7.836 -3.264 6.629 1 98.31 111 TYR A C 1
ATOM 893 O O . TYR A 1 111 ? 6.727 -3.738 6.887 1 98.31 111 TYR A O 1
ATOM 901 N N . SER A 1 112 ? 8.922 -3.562 7.305 1 97.69 112 SER A N 1
ATOM 902 C CA . SER A 1 112 ? 8.883 -4.543 8.383 1 97.69 112 SER A CA 1
ATOM 903 C C . SER A 1 112 ? 8.07 -4.031 9.57 1 97.69 112 SER A C 1
ATOM 905 O O . SER A 1 112 ? 7.543 -4.816 10.352 1 97.69 112 SER A O 1
ATOM 907 N N . SER A 1 113 ? 7.945 -2.717 9.625 1 97.06 113 SER A N 1
ATOM 908 C CA . SER A 1 113 ? 7.188 -2.117 10.719 1 97.06 113 SER A CA 1
ATOM 909 C C . SER A 1 113 ? 5.734 -1.882 10.32 1 97.06 113 SER A C 1
ATOM 911 O O . SER A 1 113 ? 4.938 -1.39 11.125 1 97.06 113 SER A O 1
ATOM 913 N N . GLY A 1 114 ? 5.387 -2.148 9.023 1 97.88 114 GLY A N 1
ATOM 914 C CA . GLY A 1 114 ? 3.982 -2.17 8.656 1 97.88 114 GLY A CA 1
ATOM 915 C C . GLY A 1 114 ? 3.588 -1.029 7.738 1 97.88 114 GLY A C 1
ATOM 916 O O . GLY A 1 114 ? 2.4 -0.779 7.523 1 97.88 114 GLY A O 1
ATOM 917 N N . THR A 1 115 ? 4.605 -0.278 7.258 1 98.56 115 THR A N 1
ATOM 918 C CA . THR A 1 115 ? 4.242 0.745 6.281 1 98.56 115 THR A CA 1
ATOM 919 C C . THR A 1 115 ? 3.564 0.117 5.066 1 98.56 115 THR A C 1
ATOM 921 O O . THR A 1 115 ? 3.898 -1.002 4.672 1 98.56 115 THR A O 1
ATOM 924 N N . ASN A 1 116 ? 2.627 0.847 4.543 1 98.81 116 ASN A N 1
ATOM 925 C CA . ASN A 1 116 ? 1.906 0.31 3.395 1 98.81 116 ASN A CA 1
ATOM 926 C C . ASN A 1 116 ? 2.676 0.531 2.096 1 98.81 116 ASN A C 1
ATOM 928 O O . ASN A 1 116 ? 2.576 -0.271 1.165 1 98.81 116 ASN A O 1
ATOM 932 N N . SER A 1 117 ? 3.367 1.647 2.023 1 98.75 117 SER A N 1
ATOM 933 C CA . SER A 1 117 ? 4.281 1.905 0.915 1 98.75 117 SER A CA 1
ATOM 934 C C . SER A 1 117 ? 5.312 2.967 1.281 1 98.75 117 SER A C 1
ATOM 936 O O . SER A 1 117 ? 5.246 3.557 2.361 1 98.75 117 SER A O 1
ATOM 938 N N . TYR A 1 118 ? 6.344 3.084 0.418 1 98.75 118 TYR A N 1
ATOM 939 C CA . TYR A 1 118 ? 7.48 3.979 0.609 1 98.75 118 TYR A CA 1
ATOM 940 C C . TYR A 1 118 ? 7.746 4.797 -0.648 1 98.75 118 TYR A C 1
ATOM 942 O O . TYR A 1 118 ? 8.047 4.242 -1.707 1 98.75 118 TYR A O 1
ATOM 950 N N . ILE A 1 119 ? 7.621 6.109 -0.48 1 98.69 119 ILE A N 1
ATOM 951 C CA . ILE A 1 119 ? 7.82 7.004 -1.614 1 98.69 119 ILE A CA 1
ATOM 952 C C . ILE A 1 119 ? 8.891 8.039 -1.271 1 98.69 119 ILE A C 1
ATOM 954 O O . ILE A 1 119 ? 8.844 8.656 -0.203 1 98.69 119 ILE A O 1
ATOM 958 N N . THR A 1 120 ? 9.766 8.227 -2.141 1 97.75 120 THR A N 1
ATOM 959 C CA . THR A 1 120 ? 10.75 9.289 -1.982 1 97.75 120 THR A CA 1
ATOM 960 C C . THR A 1 120 ? 10.172 10.633 -2.418 1 97.75 120 THR A C 1
ATOM 962 O O . THR A 1 120 ? 9.57 10.742 -3.488 1 97.75 120 THR A O 1
ATOM 965 N N . LYS A 1 121 ? 10.336 11.57 -1.592 1 97.12 121 LYS A N 1
ATOM 966 C CA . LYS A 1 121 ? 9.883 12.914 -1.961 1 97.12 121 LYS A CA 1
ATOM 967 C C . LYS A 1 121 ? 10.617 13.414 -3.205 1 97.12 121 LYS A C 1
ATOM 969 O O . LYS A 1 121 ? 11.844 13.477 -3.225 1 97.12 121 LYS A O 1
ATOM 974 N N . PRO A 1 122 ? 9.797 13.758 -4.168 1 96.38 122 PRO A N 1
ATOM 975 C CA . PRO A 1 122 ? 10.461 14.375 -5.316 1 96.38 122 PRO A CA 1
ATOM 976 C C . PRO A 1 122 ? 11.023 15.758 -4.996 1 96.38 122 PRO A C 1
ATOM 978 O O . PRO A 1 122 ? 10.453 16.484 -4.18 1 96.38 122 PRO A O 1
ATOM 981 N N . GLY A 1 123 ? 12.039 16.25 -5.625 1 92.75 123 GLY A N 1
ATOM 982 C CA . GLY A 1 123 ? 12.703 17.516 -5.348 1 92.75 123 GLY A CA 1
ATOM 983 C C . GLY A 1 123 ? 12.125 18.672 -6.141 1 92.75 123 GLY A C 1
ATOM 984 O O . GLY A 1 123 ? 12.664 19.781 -6.109 1 92.75 123 GLY A O 1
ATOM 985 N N . THR A 1 124 ? 11.016 18.391 -6.887 1 96.06 124 THR A N 1
ATOM 986 C CA . THR A 1 124 ? 10.406 19.438 -7.703 1 96.06 124 THR A CA 1
ATOM 987 C C . THR A 1 124 ? 8.898 19.484 -7.484 1 96.06 124 THR A C 1
ATOM 989 O O . THR A 1 124 ? 8.289 18.484 -7.086 1 96.06 124 THR A O 1
ATOM 992 N N . PHE A 1 125 ? 8.328 20.594 -7.738 1 97.06 125 PHE A N 1
ATOM 993 C CA . PHE A 1 125 ? 6.887 20.766 -7.625 1 97.06 125 PHE A CA 1
ATOM 994 C C . PHE A 1 125 ? 6.156 19.844 -8.594 1 97.06 125 PHE A C 1
ATOM 996 O O . PHE A 1 125 ? 5.168 19.203 -8.234 1 97.06 125 PHE A O 1
ATOM 1003 N N . ASP A 1 126 ? 6.684 19.734 -9.812 1 98.06 126 ASP A N 1
ATOM 1004 C CA . ASP A 1 126 ? 6.09 18.844 -10.805 1 98.06 126 ASP A CA 1
ATOM 1005 C C . ASP A 1 126 ? 6.109 17.391 -10.328 1 98.06 126 ASP A C 1
ATOM 1007 O O . ASP A 1 126 ? 5.172 16.641 -10.586 1 98.06 126 ASP A O 1
ATOM 1011 N N . GLY A 1 127 ? 7.203 17.047 -9.734 1 98.12 127 GLY A N 1
ATOM 1012 C CA . GLY A 1 127 ? 7.273 15.719 -9.148 1 98.12 127 GLY A CA 1
ATOM 1013 C C . GLY A 1 127 ? 6.215 15.477 -8.094 1 98.12 127 GLY A C 1
ATOM 1014 O O . GLY A 1 127 ? 5.613 14.398 -8.039 1 98.12 127 GLY A O 1
ATOM 1015 N N . LEU A 1 128 ? 5.992 16.484 -7.273 1 98.38 128 LEU A N 1
ATOM 1016 C CA . LEU A 1 128 ? 4.965 16.391 -6.242 1 98.38 128 LEU A CA 1
ATOM 1017 C C . LEU A 1 128 ? 3.578 16.281 -6.867 1 98.38 128 LEU A C 1
ATOM 1019 O O . LEU A 1 128 ? 2.723 15.547 -6.379 1 98.38 128 LEU A O 1
ATOM 1023 N N . LEU A 1 129 ? 3.373 17.016 -7.934 1 98.5 129 LEU A N 1
ATOM 1024 C CA . LEU A 1 129 ? 2.111 16.922 -8.656 1 98.5 129 LEU A CA 1
ATOM 1025 C C . LEU A 1 129 ? 1.872 15.492 -9.141 1 98.5 129 LEU A C 1
ATOM 1027 O O . LEU A 1 129 ? 0.767 14.961 -9 1 98.5 129 LEU A O 1
ATOM 1031 N N . SER A 1 130 ? 2.924 14.922 -9.672 1 98.44 130 SER A N 1
ATOM 1032 C CA . SER A 1 130 ? 2.828 13.555 -10.188 1 98.44 130 SER A CA 1
ATOM 1033 C C . SER A 1 130 ? 2.498 12.57 -9.07 1 98.44 130 SER A C 1
ATOM 1035 O O . SER A 1 130 ? 1.66 11.68 -9.25 1 98.44 130 SER A O 1
ATOM 1037 N N . ILE A 1 131 ? 3.146 12.742 -7.961 1 98.5 131 ILE A N 1
ATOM 1038 C CA . ILE A 1 131 ? 2.895 11.859 -6.824 1 98.5 131 ILE A CA 1
ATOM 1039 C C . ILE A 1 131 ? 1.453 12.023 -6.352 1 98.5 131 ILE A C 1
ATOM 1041 O O . ILE A 1 131 ? 0.778 11.047 -6.027 1 98.5 131 ILE A O 1
ATOM 1045 N N . GLY A 1 132 ? 0.996 13.289 -6.262 1 98.44 132 GLY A N 1
ATOM 1046 C CA . GLY A 1 132 ? -0.385 13.531 -5.875 1 98.44 132 GLY A CA 1
ATOM 1047 C C . GLY A 1 132 ? -1.387 12.82 -6.77 1 98.44 132 GLY A C 1
ATOM 1048 O O . GLY A 1 132 ? -2.348 12.227 -6.277 1 98.44 132 GLY A O 1
ATOM 1049 N N . LYS A 1 133 ? -1.16 12.852 -8.055 1 98.44 133 LYS A N 1
ATOM 1050 C CA . LYS A 1 133 ? -2.029 12.164 -9.008 1 98.44 133 LYS A CA 1
ATOM 1051 C C . LYS A 1 133 ? -1.996 10.656 -8.797 1 98.44 133 LYS A C 1
ATOM 1053 O O . LYS A 1 133 ? -3.035 9.992 -8.852 1 98.44 133 LYS A O 1
ATOM 1058 N N . GLU A 1 134 ? -0.821 10.164 -8.594 1 98.44 134 GLU A N 1
ATOM 1059 C CA . GLU A 1 134 ? -0.679 8.727 -8.391 1 98.44 134 GLU A CA 1
ATOM 1060 C C . GLU A 1 134 ? -1.371 8.273 -7.109 1 98.44 134 GLU A C 1
ATOM 1062 O O . GLU A 1 134 ? -2.029 7.234 -7.082 1 98.44 134 GLU A O 1
ATOM 1067 N N . LEU A 1 135 ? -1.229 9.094 -6.043 1 98.5 135 LEU A N 1
ATOM 1068 C CA . LEU A 1 135 ? -1.91 8.773 -4.793 1 98.5 135 LEU A CA 1
ATOM 1069 C C . LEU A 1 135 ? -3.424 8.805 -4.977 1 98.5 135 LEU A C 1
ATOM 1071 O O . LEU A 1 135 ? -4.137 7.957 -4.441 1 98.5 135 LEU A O 1
ATOM 1075 N N . GLU A 1 136 ? -3.889 9.773 -5.684 1 98.38 136 GLU A N 1
ATOM 1076 C CA . GLU A 1 136 ? -5.324 9.82 -5.945 1 98.38 136 GLU A CA 1
ATOM 1077 C C . GLU A 1 136 ? -5.793 8.57 -6.684 1 98.38 136 GLU A C 1
ATOM 1079 O O . GLU A 1 136 ? -6.758 7.922 -6.266 1 98.38 136 GLU A O 1
ATOM 1084 N N . THR A 1 137 ? -5.098 8.227 -7.75 1 98.19 137 THR A N 1
ATOM 1085 C CA . THR A 1 137 ? -5.512 7.113 -8.602 1 98.19 137 THR A CA 1
ATOM 1086 C C . THR A 1 137 ? -5.461 5.797 -7.832 1 98.19 137 THR A C 1
ATOM 1088 O O . THR A 1 137 ? -6.41 5.012 -7.871 1 98.19 137 THR A O 1
ATOM 1091 N N . TYR A 1 138 ? -4.477 5.59 -7.074 1 98.5 138 TYR A N 1
ATOM 1092 C CA . TYR A 1 138 ? -4.312 4.293 -6.422 1 98.5 138 TYR A CA 1
ATOM 1093 C C . TYR A 1 138 ? -5.152 4.207 -5.156 1 98.5 138 TYR A C 1
ATOM 1095 O O . TYR A 1 138 ? -5.93 3.264 -4.98 1 98.5 138 TYR A O 1
ATOM 1103 N N . TRP A 1 139 ? -5.113 5.254 -4.32 1 98.12 139 TRP A N 1
ATOM 1104 C CA . TRP A 1 139 ? -5.68 5.129 -2.98 1 98.12 139 TRP A CA 1
ATOM 1105 C C . TRP A 1 139 ? -7.121 5.629 -2.947 1 98.12 139 TRP A C 1
ATOM 1107 O O . TRP A 1 139 ? -7.91 5.215 -2.096 1 98.12 139 TRP A O 1
ATOM 1117 N N . ALA A 1 140 ? -7.473 6.504 -3.848 1 97 140 ALA A N 1
ATOM 1118 C CA . ALA A 1 140 ? -8.844 7.016 -3.816 1 97 140 ALA A CA 1
ATOM 1119 C C . ALA A 1 140 ? -9.727 6.281 -4.824 1 97 140 ALA A C 1
ATOM 1121 O O . ALA A 1 140 ? -10.922 6.113 -4.598 1 97 140 ALA A O 1
ATOM 1122 N N . LYS A 1 141 ? -9.086 5.754 -5.883 1 96.94 141 LYS A N 1
ATOM 1123 C CA . LYS A 1 141 ? -9.93 5.258 -6.969 1 96.94 141 LYS A CA 1
ATOM 1124 C C . LYS A 1 141 ? -9.773 3.75 -7.141 1 96.94 141 LYS A C 1
ATOM 1126 O O . LYS A 1 141 ? -10.688 3.08 -7.633 1 96.94 141 LYS A O 1
ATOM 1131 N N . THR A 1 142 ? -8.664 3.176 -6.734 1 97.94 142 THR A N 1
ATOM 1132 C CA . THR A 1 142 ? -8.375 1.783 -7.055 1 97.94 142 THR A CA 1
ATOM 1133 C C . THR A 1 142 ? -8.602 0.89 -5.84 1 97.94 142 THR A C 1
ATOM 1135 O O . THR A 1 142 ? -9.32 -0.109 -5.918 1 97.94 142 THR A O 1
ATOM 1138 N N . VAL A 1 143 ? -7.961 1.301 -4.703 1 98.06 143 VAL A N 1
ATOM 1139 C CA . VAL A 1 143 ? -8.023 0.418 -3.543 1 98.06 143 VAL A CA 1
ATOM 1140 C C . VAL A 1 143 ? -9.266 0.746 -2.715 1 98.06 143 VAL A C 1
ATOM 1142 O O . VAL A 1 143 ? -9.836 1.833 -2.84 1 98.06 143 VAL A O 1
ATOM 1145 N N . LEU A 1 144 ? -9.688 -0.188 -1.978 1 97.94 144 LEU A N 1
ATOM 1146 C CA . LEU A 1 144 ? -10.695 0.054 -0.953 1 97.94 144 LEU A CA 1
ATOM 1147 C C . LEU A 1 144 ? -10.047 0.297 0.405 1 97.94 144 LEU A C 1
ATOM 1149 O O . LEU A 1 144 ? -9.086 -0.39 0.771 1 97.94 144 LEU A O 1
ATOM 1153 N N . LEU A 1 145 ? -10.539 1.271 1.094 1 97.5 145 LEU A N 1
ATOM 1154 C CA . LEU A 1 145 ? -9.992 1.649 2.393 1 97.5 145 LEU A CA 1
ATOM 1155 C C . LEU A 1 145 ? -10.969 1.311 3.514 1 97.5 145 LEU A C 1
ATOM 1157 O O . LEU A 1 145 ? -12.18 1.275 3.297 1 97.5 145 LEU A O 1
ATOM 1161 N N . PRO A 1 146 ? -10.406 1.049 4.617 1 94.44 146 PRO A N 1
ATOM 1162 C CA . PRO A 1 146 ? -11.297 0.8 5.754 1 94.44 146 PRO A CA 1
ATOM 1163 C C . PRO A 1 146 ? -11.969 2.072 6.27 1 94.44 146 PRO A C 1
ATOM 1165 O O . PRO A 1 146 ? -11.367 3.152 6.219 1 94.44 146 PRO A O 1
ATOM 1168 N N . ASP A 1 147 ? -13.141 2.002 6.77 1 83.75 147 ASP A N 1
ATOM 1169 C CA . ASP A 1 147 ? -13.867 3.133 7.34 1 83.75 147 ASP A CA 1
ATOM 1170 C C . ASP A 1 147 ? -13.328 3.494 8.719 1 83.75 147 ASP A C 1
ATOM 1172 O O . ASP A 1 147 ? -12.82 2.633 9.438 1 83.75 147 ASP A O 1
ATOM 1176 N N . MET B 1 1 ? 23.156 -0.63 -19.734 1 32.25 1 MET B N 1
ATOM 1177 C CA . MET B 1 1 ? 21.797 -0.153 -19.516 1 32.25 1 MET B CA 1
ATOM 1178 C C . MET B 1 1 ? 21.188 -0.806 -18.281 1 32.25 1 MET B C 1
ATOM 1180 O O . MET B 1 1 ? 21.234 -2.027 -18.125 1 32.25 1 MET B O 1
ATOM 1184 N N . ARG B 1 2 ? 21.062 -0.114 -17.219 1 39.28 2 ARG B N 1
ATOM 1185 C CA . ARG B 1 2 ? 20.734 -0.836 -16 1 39.28 2 ARG B CA 1
ATOM 1186 C C . ARG B 1 2 ? 19.562 -1.787 -16.219 1 39.28 2 ARG B C 1
ATOM 1188 O O . ARG B 1 2 ? 18.516 -1.388 -16.75 1 39.28 2 ARG B O 1
ATOM 1195 N N . ALA B 1 3 ? 19.766 -2.975 -16.516 1 46.19 3 ALA B N 1
ATOM 1196 C CA . ALA B 1 3 ? 18.719 -3.951 -16.812 1 46.19 3 ALA B CA 1
ATOM 1197 C C . ALA B 1 3 ? 17.453 -3.65 -16.016 1 46.19 3 ALA B C 1
ATOM 1199 O O . ALA B 1 3 ? 17.5 -3.391 -14.82 1 46.19 3 ALA B O 1
ATOM 1200 N N . GLU B 1 4 ? 16.469 -3.096 -16.719 1 61.91 4 GLU B N 1
ATOM 1201 C CA . GLU B 1 4 ? 15.211 -2.75 -16.062 1 61.91 4 GLU B CA 1
ATOM 1202 C C . GLU B 1 4 ? 14.688 -3.91 -15.219 1 61.91 4 GLU B C 1
ATOM 1204 O O . GLU B 1 4 ? 14.609 -5.047 -15.695 1 61.91 4 GLU B O 1
ATOM 1209 N N . LYS B 1 5 ? 14.844 -3.861 -13.953 1 79.19 5 LYS B N 1
ATOM 1210 C CA . LYS B 1 5 ? 14.609 -4.945 -13.008 1 79.19 5 LYS B CA 1
ATOM 1211 C C . LYS B 1 5 ? 13.18 -5.465 -13.102 1 79.19 5 LYS B C 1
ATOM 1213 O O . LYS B 1 5 ? 12.227 -4.68 -13.102 1 79.19 5 LYS B O 1
ATOM 1218 N N . ILE B 1 6 ? 13.008 -6.703 -13.688 1 92.75 6 ILE B N 1
ATOM 1219 C CA . ILE B 1 6 ? 11.742 -7.438 -13.734 1 92.75 6 ILE B CA 1
ATOM 1220 C C . ILE B 1 6 ? 11.203 -7.609 -12.312 1 92.75 6 ILE B C 1
ATOM 1222 O O . ILE B 1 6 ? 11.945 -7.973 -11.398 1 92.75 6 ILE B O 1
ATOM 1226 N N . MET B 1 7 ? 10.008 -7.25 -12.109 1 96.62 7 MET B N 1
ATOM 1227 C CA . MET B 1 7 ? 9.375 -7.41 -10.797 1 96.62 7 MET B CA 1
ATOM 1228 C C . MET B 1 7 ? 8.703 -8.773 -10.688 1 96.62 7 MET B C 1
ATOM 1230 O O . MET B 1 7 ? 7.824 -9.109 -11.484 1 96.62 7 MET B O 1
ATOM 1234 N N . ASN B 1 8 ? 9.109 -9.539 -9.719 1 97.5 8 ASN B N 1
ATOM 1235 C CA . ASN B 1 8 ? 8.461 -10.82 -9.461 1 97.5 8 ASN B CA 1
ATOM 1236 C C . ASN B 1 8 ? 7.203 -10.648 -8.609 1 97.5 8 ASN B C 1
ATOM 1238 O O . ASN B 1 8 ? 7.266 -10.102 -7.504 1 97.5 8 ASN B O 1
ATOM 1242 N N . ILE B 1 9 ? 6.059 -11.094 -9.141 1 98.5 9 ILE B N 1
ATOM 1243 C CA . ILE B 1 9 ? 4.773 -11.016 -8.453 1 98.5 9 ILE B CA 1
ATOM 1244 C C . ILE B 1 9 ? 4.215 -12.422 -8.242 1 98.5 9 ILE B C 1
ATOM 1246 O O . ILE B 1 9 ? 4.113 -13.203 -9.188 1 98.5 9 ILE B O 1
ATOM 1250 N N . LEU B 1 10 ? 3.979 -12.719 -7.004 1 98.56 10 LEU B N 1
ATOM 1251 C CA . LEU B 1 10 ? 3.377 -14.008 -6.668 1 98.56 10 LEU B CA 1
ATOM 1252 C C . LEU B 1 10 ? 1.872 -13.867 -6.465 1 98.56 10 LEU B C 1
ATOM 1254 O O . LEU B 1 10 ? 1.425 -13.016 -5.691 1 98.56 10 LEU B O 1
ATOM 1258 N N . VAL B 1 11 ? 1.083 -14.664 -7.199 1 98 11 VAL B N 1
ATOM 1259 C CA . VAL B 1 11 ? -0.374 -14.586 -7.164 1 98 11 VAL B CA 1
ATOM 1260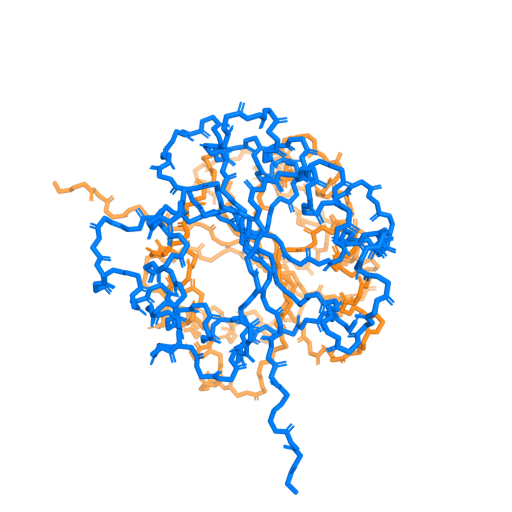 C C . VAL B 1 11 ? -0.941 -15.852 -6.527 1 98 11 VAL B C 1
ATOM 1262 O O . VAL B 1 11 ? -0.729 -16.953 -7.031 1 98 11 VAL B O 1
ATOM 1265 N N . ALA B 1 12 ? -1.619 -15.711 -5.426 1 97.12 12 ALA B N 1
ATOM 1266 C CA . ALA B 1 12 ? -2.342 -16.828 -4.816 1 97.12 12 ALA B CA 1
ATOM 1267 C C . ALA B 1 12 ? -3.811 -16.812 -5.234 1 97.12 12 ALA B C 1
ATOM 1269 O O . ALA B 1 12 ? -4.578 -15.945 -4.824 1 97.12 12 ALA B O 1
ATOM 1270 N N . GLU B 1 13 ? -4.168 -17.734 -6.023 1 95.5 13 GLU B N 1
ATOM 1271 C CA . GLU B 1 13 ? -5.469 -17.828 -6.68 1 95.5 13 GLU B CA 1
ATOM 1272 C C . GLU B 1 13 ? -5.836 -19.281 -6.965 1 95.5 13 GLU B C 1
ATOM 1274 O O . GLU B 1 13 ? -5.113 -19.984 -7.672 1 95.5 13 GLU B O 1
ATOM 1279 N N . ASP B 1 14 ? -6.969 -19.719 -6.426 1 93.44 14 ASP B N 1
ATOM 1280 C CA . ASP B 1 14 ? -7.316 -21.125 -6.543 1 93.44 14 ASP B CA 1
ATOM 1281 C C . ASP B 1 14 ? -8.062 -21.391 -7.852 1 93.44 14 ASP B C 1
ATOM 1283 O O . ASP B 1 14 ? -8.039 -22.516 -8.359 1 93.44 14 ASP B O 1
ATOM 1287 N N . ASP B 1 15 ? -8.742 -20.438 -8.398 1 93.69 15 ASP B N 1
ATOM 1288 C CA . ASP B 1 15 ? -9.523 -20.609 -9.617 1 93.69 15 ASP B CA 1
ATOM 1289 C C . ASP B 1 15 ? -8.641 -20.562 -10.859 1 93.69 15 ASP B C 1
ATOM 1291 O O . ASP B 1 15 ? -7.992 -19.547 -11.117 1 93.69 15 ASP B O 1
ATOM 1295 N N . ILE B 1 16 ? -8.633 -21.625 -11.602 1 95.44 16 ILE B N 1
ATOM 1296 C CA . ILE B 1 16 ? -7.75 -21.75 -12.758 1 95.44 16 ILE B CA 1
ATOM 1297 C C . ILE B 1 16 ? -8.109 -20.688 -13.789 1 95.44 16 ILE B C 1
ATOM 1299 O O . ILE B 1 16 ? -7.223 -20.109 -14.422 1 95.44 16 ILE B O 1
ATOM 1303 N N . ASP B 1 17 ? -9.375 -20.453 -14 1 95.56 17 ASP B N 1
ATOM 1304 C CA . ASP B 1 17 ? -9.805 -19.438 -14.969 1 95.56 17 ASP B CA 1
ATOM 1305 C C . ASP B 1 17 ? -9.328 -18.047 -14.555 1 95.56 17 ASP B C 1
ATOM 1307 O O . ASP B 1 17 ? -8.875 -17.266 -15.398 1 95.56 17 ASP B O 1
ATOM 1311 N N . ASP B 1 18 ? -9.414 -17.734 -13.305 1 95.5 18 ASP B N 1
ATOM 1312 C CA . ASP B 1 18 ? -8.93 -16.453 -12.805 1 95.5 18 ASP B CA 1
ATOM 1313 C C . ASP B 1 18 ? -7.426 -16.312 -13 1 95.5 18 ASP B C 1
ATOM 1315 O O . ASP B 1 18 ? -6.941 -15.258 -13.414 1 95.5 18 ASP B O 1
ATOM 1319 N N . ARG B 1 19 ? -6.703 -17.391 -12.711 1 96.75 19 ARG B N 1
ATOM 1320 C CA . ARG B 1 19 ? -5.254 -17.359 -12.891 1 96.75 19 ARG B CA 1
ATOM 1321 C C . ARG B 1 19 ? -4.895 -17.031 -14.336 1 96.75 19 ARG B C 1
ATOM 1323 O O . ARG B 1 19 ? -4.023 -16.203 -14.594 1 96.75 19 ARG B O 1
ATOM 1330 N N . LEU B 1 20 ? -5.59 -17.688 -15.203 1 96.81 20 LEU B N 1
ATOM 1331 C CA . LEU B 1 20 ? -5.316 -17.5 -16.625 1 96.81 20 LEU B CA 1
ATOM 1332 C C . LEU B 1 20 ? -5.629 -16.078 -17.047 1 96.81 20 LEU B C 1
ATOM 1334 O O . LEU B 1 20 ? -4.832 -15.438 -17.734 1 96.81 20 LEU B O 1
ATOM 1338 N N . LEU B 1 21 ? -6.742 -15.594 -16.625 1 97.31 21 LEU B N 1
ATOM 1339 C CA . LEU B 1 21 ? -7.172 -14.25 -17.016 1 97.31 21 LEU B CA 1
ATOM 1340 C C . LEU B 1 21 ? -6.23 -13.195 -16.438 1 97.31 21 LEU B C 1
ATOM 1342 O O . LEU B 1 21 ? -5.844 -12.258 -17.141 1 97.31 21 LEU B O 1
ATOM 1346 N N . ILE B 1 22 ? -5.855 -13.281 -15.148 1 97.88 22 ILE B N 1
ATOM 1347 C CA . ILE B 1 22 ? -4.957 -12.344 -14.492 1 97.88 22 ILE B CA 1
ATOM 1348 C C . ILE B 1 22 ? -3.604 -12.336 -15.195 1 97.88 22 ILE B C 1
ATOM 1350 O O . ILE B 1 22 ? -3.062 -11.273 -15.508 1 97.88 22 ILE B O 1
ATOM 1354 N N . THR B 1 23 ? -3.119 -13.547 -15.461 1 97.62 23 THR B N 1
ATOM 1355 C CA . THR B 1 23 ? -1.816 -13.68 -16.109 1 97.62 23 THR B CA 1
ATOM 1356 C C . THR B 1 23 ? -1.825 -13.016 -17.484 1 97.62 23 THR B C 1
ATOM 1358 O O . THR B 1 23 ? -0.913 -12.258 -17.812 1 97.62 23 THR B O 1
ATOM 1361 N N . LYS B 1 24 ? -2.836 -13.281 -18.25 1 97.81 24 LYS B N 1
ATOM 1362 C CA . LYS B 1 24 ? -2.949 -12.703 -19.578 1 97.81 24 LYS B CA 1
ATOM 1363 C C . LYS B 1 24 ? -3.045 -11.18 -19.516 1 97.81 24 LYS B C 1
ATOM 1365 O O . LYS B 1 24 ? -2.342 -10.477 -20.234 1 97.81 24 LYS B O 1
ATOM 1370 N N . ALA B 1 25 ? -3.926 -10.68 -18.656 1 98.12 25 ALA B N 1
ATOM 1371 C CA . ALA B 1 25 ? -4.145 -9.242 -18.531 1 98.12 25 ALA B CA 1
ATOM 1372 C C . ALA B 1 25 ? -2.873 -8.531 -18.078 1 98.12 25 ALA B C 1
ATOM 1374 O O . ALA B 1 25 ? -2.516 -7.484 -18.625 1 98.12 25 ALA B O 1
ATOM 1375 N N . PHE B 1 26 ? -2.176 -9.109 -17.125 1 98.12 26 PHE B N 1
ATOM 1376 C CA . PHE B 1 26 ? -1.001 -8.445 -16.562 1 98.12 26 PHE B CA 1
ATOM 1377 C C . PHE B 1 26 ? 0.181 -8.547 -17.516 1 98.12 26 PHE B C 1
ATOM 1379 O O . PHE B 1 26 ? 1.006 -7.633 -17.594 1 98.12 26 PHE B O 1
ATOM 1386 N N . LYS B 1 27 ? 0.289 -9.641 -18.234 1 97.12 27 LYS B N 1
ATOM 1387 C CA . LYS B 1 27 ? 1.305 -9.727 -19.281 1 97.12 27 LYS B CA 1
ATOM 1388 C C . LYS B 1 27 ? 1.168 -8.586 -20.281 1 97.12 27 LYS B C 1
ATOM 1390 O O . LYS B 1 27 ? 2.17 -8.055 -20.766 1 97.12 27 LYS B O 1
ATOM 1395 N N . GLU B 1 28 ? 0.029 -8.203 -20.516 1 97.44 28 GLU B N 1
ATOM 1396 C CA . GLU B 1 28 ? -0.253 -7.164 -21.5 1 97.44 28 GLU B CA 1
ATOM 1397 C C . GLU B 1 28 ? -0.111 -5.77 -20.891 1 97.44 28 GLU B C 1
ATOM 1399 O O . GLU B 1 28 ? 0.258 -4.82 -21.578 1 97.44 28 GLU B O 1
ATOM 1404 N N . SER B 1 29 ? -0.394 -5.613 -19.594 1 98.19 29 SER B N 1
ATOM 1405 C CA . SER B 1 29 ? -0.585 -4.273 -19.047 1 98.19 29 SER B CA 1
ATOM 1406 C C . SER B 1 29 ? 0.524 -3.908 -18.078 1 98.19 29 SER B C 1
ATOM 1408 O O . SER B 1 29 ? 0.684 -2.74 -17.719 1 98.19 29 SER B O 1
ATOM 1410 N N . PHE B 1 30 ? 1.267 -4.793 -17.547 1 97.12 30 PHE B N 1
ATOM 1411 C CA . PHE B 1 30 ? 2.355 -4.59 -16.594 1 97.12 30 PHE B CA 1
ATOM 1412 C C . PHE B 1 30 ? 3.68 -5.066 -17.188 1 97.12 30 PHE B C 1
ATOM 1414 O O . PHE B 1 30 ? 4.07 -6.219 -16.984 1 97.12 30 PHE B O 1
ATOM 1421 N N . ASP B 1 31 ? 4.336 -4.027 -17.703 1 90.88 31 ASP B N 1
ATOM 1422 C CA . ASP B 1 31 ? 5.578 -4.328 -18.406 1 90.88 31 ASP B CA 1
ATOM 1423 C C . ASP B 1 31 ? 6.656 -4.809 -17.438 1 90.88 31 ASP B C 1
ATOM 1425 O O . ASP B 1 31 ? 6.793 -4.281 -16.344 1 90.88 31 ASP B O 1
ATOM 1429 N N . LYS B 1 32 ? 7.316 -5.852 -17.656 1 94.06 32 LYS B N 1
ATOM 1430 C CA . LYS B 1 32 ? 8.461 -6.375 -16.922 1 94.06 32 LYS B CA 1
ATOM 1431 C C . LYS B 1 32 ? 8.031 -7.016 -15.609 1 94.06 32 LYS B C 1
ATOM 1433 O O . LYS B 1 32 ? 8.648 -6.781 -14.57 1 94.06 32 LYS B O 1
ATOM 1438 N N . ALA B 1 33 ? 6.906 -7.5 -15.578 1 96.25 33 ALA B N 1
ATOM 1439 C CA . ALA B 1 33 ? 6.465 -8.312 -14.445 1 96.25 33 ALA B CA 1
ATOM 1440 C C . ALA B 1 33 ? 6.566 -9.797 -14.766 1 96.25 33 ALA B C 1
ATOM 1442 O O . ALA B 1 33 ? 6.266 -10.227 -15.883 1 96.25 33 ALA B O 1
ATOM 1443 N N . ASN B 1 34 ? 7.094 -10.516 -13.883 1 96.75 34 ASN B N 1
ATOM 1444 C CA . ASN B 1 34 ? 7.062 -11.969 -13.898 1 96.75 34 ASN B CA 1
ATOM 1445 C C . ASN B 1 34 ? 6.035 -12.523 -12.914 1 96.75 34 ASN B C 1
ATOM 1447 O O . ASN B 1 34 ? 6.242 -12.469 -11.703 1 96.75 34 ASN B O 1
ATOM 1451 N N . LEU B 1 35 ? 4.941 -13.031 -13.422 1 97.69 35 LEU B N 1
ATOM 1452 C CA . LEU B 1 35 ? 3.873 -13.531 -12.562 1 97.69 35 LEU B CA 1
ATOM 1453 C C . LEU B 1 35 ? 4.008 -15.031 -12.336 1 97.69 35 LEU B C 1
ATOM 1455 O O . LEU B 1 35 ? 4.152 -15.797 -13.297 1 97.69 35 LEU B O 1
ATOM 1459 N N . ILE B 1 36 ? 4.02 -15.398 -11.109 1 97.69 36 ILE B N 1
ATOM 1460 C CA . ILE B 1 36 ? 3.951 -16.797 -10.711 1 97.69 36 ILE B CA 1
ATOM 1461 C C . ILE B 1 36 ? 2.693 -17.047 -9.883 1 97.69 36 ILE B C 1
ATOM 1463 O O . ILE B 1 36 ? 2.414 -16.297 -8.938 1 97.69 36 ILE B O 1
ATOM 1467 N N . CYS B 1 37 ? 1.951 -18.062 -10.281 1 97.56 37 CYS B N 1
ATOM 1468 C CA . CYS B 1 37 ? 0.701 -18.328 -9.586 1 97.56 37 CYS B CA 1
ATOM 1469 C C . CYS B 1 37 ? 0.823 -19.578 -8.719 1 97.56 37 CYS B C 1
ATOM 1471 O O . CYS B 1 37 ? 1.468 -20.547 -9.109 1 97.56 37 CYS B O 1
ATOM 1473 N N . VAL B 1 38 ? 0.235 -19.484 -7.598 1 95.69 38 VAL B N 1
ATOM 1474 C CA . VAL B 1 38 ? 0.06 -20.641 -6.734 1 95.69 38 VAL B CA 1
ATOM 1475 C C . VAL B 1 38 ? -1.421 -20.828 -6.41 1 95.69 38 VAL B C 1
ATOM 1477 O O . VAL B 1 38 ? -2.207 -19.891 -6.508 1 95.69 38 VAL B O 1
ATOM 1480 N N . GLU B 1 39 ? -1.796 -21.984 -5.902 1 93.44 39 GLU B N 1
ATOM 1481 C CA . GLU B 1 39 ? -3.201 -22.375 -5.953 1 93.44 39 GLU B CA 1
ATOM 1482 C C . GLU B 1 39 ? -3.883 -22.156 -4.605 1 93.44 39 GLU B C 1
ATOM 1484 O O . GLU B 1 39 ? -5.105 -22.281 -4.492 1 93.44 39 GLU B O 1
ATOM 1489 N N . ASN B 1 40 ? -3.137 -21.875 -3.604 1 92.69 40 ASN B N 1
ATOM 1490 C CA . ASN B 1 40 ? -3.748 -21.625 -2.303 1 92.69 40 ASN B CA 1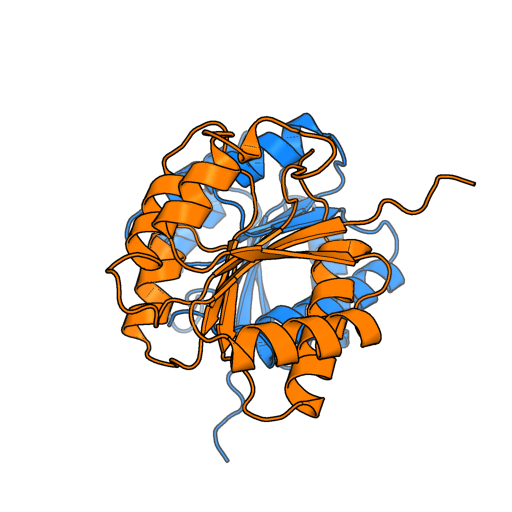
ATOM 1491 C C . ASN B 1 40 ? -2.732 -21.078 -1.305 1 92.69 40 ASN B C 1
ATOM 1493 O O . ASN B 1 40 ? -1.553 -20.922 -1.628 1 92.69 40 ASN B O 1
ATOM 1497 N N . GLY B 1 41 ? -3.203 -20.781 -0.094 1 93.69 41 GLY B N 1
ATOM 1498 C CA . GLY B 1 41 ? -2.385 -20.156 0.932 1 93.69 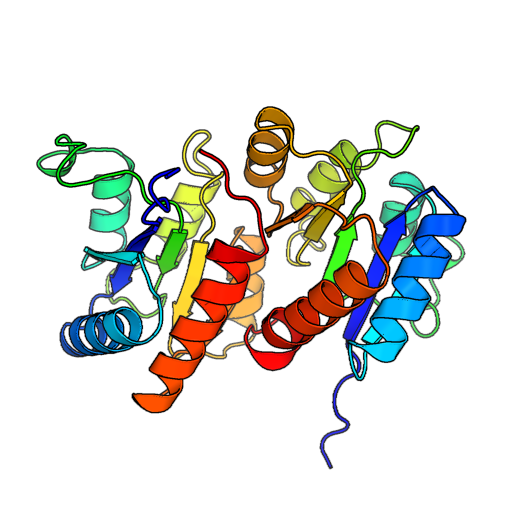41 GLY B CA 1
ATOM 1499 C C . GLY B 1 41 ? -1.27 -21.047 1.436 1 93.69 41 GLY B C 1
ATOM 1500 O O . GLY B 1 41 ? -0.2 -20.562 1.812 1 93.69 41 GLY B O 1
ATOM 1501 N N . GLU B 1 42 ? -1.55 -22.328 1.473 1 92.38 42 GLU B N 1
ATOM 1502 C CA . GLU B 1 42 ? -0.535 -23.266 1.934 1 92.38 42 GLU B CA 1
ATOM 1503 C C . GLU B 1 42 ? 0.656 -23.297 0.979 1 92.38 42 GLU B C 1
ATOM 1505 O O . GLU B 1 42 ? 1.808 -23.25 1.413 1 92.38 42 GLU B O 1
ATOM 1510 N N . ILE B 1 43 ? 0.38 -23.391 -0.281 1 94.81 43 ILE B N 1
ATOM 1511 C CA . ILE B 1 43 ? 1.44 -23.422 -1.281 1 94.81 43 ILE B CA 1
ATOM 1512 C C . ILE B 1 43 ? 2.146 -22.078 -1.338 1 94.81 43 ILE B C 1
ATOM 1514 O O . ILE B 1 43 ? 3.361 -22.016 -1.543 1 94.81 43 ILE B O 1
ATOM 1518 N N . LEU B 1 44 ? 1.382 -21.031 -1.153 1 96.69 44 LEU B N 1
ATOM 1519 C CA . LEU B 1 44 ? 1.959 -19.703 -1.06 1 96.69 44 LEU B CA 1
ATOM 1520 C C . LEU B 1 44 ? 3.043 -19.641 0.011 1 96.69 44 LEU B C 1
ATOM 1522 O O . LEU B 1 44 ? 4.156 -19.188 -0.247 1 96.69 44 LEU B O 1
ATOM 1526 N N . LEU B 1 45 ? 2.75 -20.188 1.184 1 95.75 45 LEU B N 1
ATOM 1527 C CA . LEU B 1 45 ? 3.695 -20.156 2.295 1 95.75 45 LEU B CA 1
ATOM 1528 C C . LEU B 1 45 ? 4.879 -21.078 2.031 1 95.75 45 LEU B C 1
ATOM 1530 O O . LEU B 1 45 ? 6.016 -20.75 2.373 1 95.75 45 LEU B O 1
ATOM 1534 N N . GLN B 1 46 ? 4.594 -22.219 1.425 1 96.06 46 GLN B N 1
ATOM 1535 C CA . GLN B 1 46 ? 5.684 -23.109 1.043 1 96.06 46 GLN B CA 1
ATOM 1536 C C . GLN B 1 46 ? 6.645 -22.422 0.078 1 96.06 46 GLN B C 1
ATOM 1538 O O . GLN B 1 46 ? 7.863 -22.531 0.218 1 96.06 46 GLN B O 1
ATOM 1543 N N . TYR B 1 47 ? 6.031 -21.719 -0.889 1 97.75 47 TYR B N 1
ATOM 1544 C CA . TYR B 1 47 ? 6.828 -20.953 -1.846 1 97.75 47 TYR B CA 1
ATOM 1545 C C . TYR B 1 47 ? 7.719 -19.938 -1.134 1 97.75 47 TYR B C 1
ATOM 1547 O O . TYR B 1 47 ? 8.93 -19.906 -1.359 1 97.75 47 TYR B O 1
ATOM 1555 N N . LEU B 1 48 ? 7.152 -19.203 -0.251 1 97.56 48 LEU B N 1
ATOM 1556 C CA . LEU B 1 48 ? 7.852 -18.109 0.41 1 97.56 48 LEU B CA 1
ATOM 1557 C C . LEU B 1 48 ? 8.922 -18.641 1.356 1 97.56 48 LEU B C 1
ATOM 1559 O O . LEU B 1 48 ? 9.961 -18 1.538 1 97.56 48 LEU B O 1
ATOM 1563 N N . LYS B 1 49 ? 8.68 -19.766 1.886 1 96.75 49 LYS B N 1
ATOM 1564 C CA . LYS B 1 49 ? 9.617 -20.359 2.842 1 96.75 49 LYS B CA 1
ATOM 1565 C C . LYS B 1 49 ? 10.602 -21.297 2.143 1 96.75 49 LYS B C 1
ATOM 1567 O O . LYS B 1 49 ? 11.359 -22.016 2.801 1 96.75 49 LYS B O 1
ATOM 1572 N N . ARG B 1 50 ? 10.5 -21.391 0.817 1 96.94 50 ARG B N 1
ATOM 1573 C CA . ARG B 1 50 ? 11.43 -22.156 -0.014 1 96.94 50 ARG B CA 1
ATOM 1574 C C . ARG B 1 50 ? 11.406 -23.641 0.349 1 96.94 50 ARG B C 1
ATOM 1576 O O . ARG B 1 50 ? 12.461 -24.25 0.498 1 96.94 50 ARG B O 1
ATOM 1583 N N . GLN B 1 51 ? 10.234 -24.094 0.522 1 95.75 51 GLN B N 1
ATOM 1584 C CA . GLN B 1 51 ? 10.086 -25.5 0.899 1 95.75 51 GLN B CA 1
ATOM 1585 C C . GLN B 1 51 ? 9.859 -26.375 -0.328 1 95.75 51 GLN B C 1
ATOM 1587 O O . GLN B 1 51 ? 9.164 -25.969 -1.266 1 95.75 51 GLN B O 1
ATOM 1592 N N . GLY B 1 52 ? 10.477 -27.547 -0.32 1 94.31 52 GLY B N 1
ATOM 1593 C CA . GLY B 1 52 ? 10.273 -28.516 -1.381 1 94.31 52 GLY B CA 1
ATOM 1594 C C . GLY B 1 52 ? 10.797 -28.062 -2.727 1 94.31 52 GLY B C 1
ATOM 1595 O O . GLY B 1 52 ? 11.969 -27.688 -2.848 1 94.31 52 GLY B O 1
ATOM 1596 N N . LYS B 1 53 ? 9.93 -28.031 -3.717 1 93.19 53 LYS B N 1
ATOM 1597 C CA . LYS B 1 53 ? 10.32 -27.703 -5.082 1 93.19 53 LYS B CA 1
ATOM 1598 C C . LYS B 1 53 ? 10.688 -26.219 -5.199 1 93.19 53 LYS B C 1
ATOM 1600 O O . LYS B 1 53 ? 11.328 -25.812 -6.172 1 93.19 53 LYS B O 1
ATOM 1605 N N . PHE B 1 54 ? 10.391 -25.484 -4.152 1 96.88 54 PHE B N 1
ATOM 1606 C CA . PHE B 1 54 ? 10.555 -24.047 -4.246 1 96.88 54 PHE B CA 1
ATOM 1607 C C . PHE B 1 54 ? 11.945 -23.625 -3.781 1 96.88 54 PHE B C 1
ATOM 1609 O O . PHE B 1 54 ? 12.242 -22.438 -3.682 1 96.88 54 PHE B O 1
ATOM 1616 N N . GLN B 1 55 ? 12.867 -24.562 -3.543 1 95.62 55 GLN B N 1
ATOM 1617 C CA . GLN B 1 55 ? 14.234 -24.281 -3.1 1 95.62 55 GLN B CA 1
ATOM 1618 C C . GLN B 1 55 ? 15.07 -23.703 -4.238 1 95.62 55 GLN B C 1
ATOM 1620 O O . GLN B 1 55 ? 16.109 -23.094 -3.998 1 95.62 55 GLN B O 1
ATOM 1625 N N . ASP B 1 56 ? 14.594 -23.906 -5.473 1 95.62 56 ASP B N 1
ATOM 1626 C CA . ASP B 1 56 ? 15.297 -23.391 -6.641 1 95.62 56 ASP B CA 1
ATOM 1627 C C . ASP B 1 56 ? 15.039 -21.891 -6.824 1 95.62 56 ASP B C 1
ATOM 1629 O O . ASP B 1 56 ? 14.031 -21.516 -7.422 1 95.62 56 ASP B O 1
ATOM 1633 N N . ILE B 1 57 ? 15.922 -21.062 -6.469 1 90.25 57 ILE B N 1
ATOM 1634 C CA . ILE B 1 57 ? 15.719 -19.609 -6.387 1 90.25 57 ILE B CA 1
ATOM 1635 C C . ILE B 1 57 ? 15.641 -19.016 -7.793 1 90.25 57 ILE B C 1
ATOM 1637 O O . ILE B 1 57 ? 15.023 -17.969 -7.996 1 90.25 57 ILE B O 1
ATOM 1641 N N . GLU B 1 58 ? 16.281 -19.656 -8.75 1 92.81 58 GLU B N 1
ATOM 1642 C CA . GLU B 1 58 ? 16.219 -19.172 -10.133 1 92.81 58 GLU B CA 1
ATOM 1643 C C . GLU B 1 58 ? 14.828 -19.375 -10.727 1 92.81 58 GLU B C 1
ATOM 1645 O O . GLU B 1 58 ? 14.312 -18.5 -11.43 1 92.81 58 GLU B O 1
ATOM 1650 N N . LYS B 1 59 ? 14.25 -20.453 -10.344 1 95.31 59 LYS B N 1
ATOM 1651 C CA . LYS B 1 59 ? 12.93 -20.812 -10.867 1 95.31 59 LYS B CA 1
ATOM 1652 C C . LYS B 1 59 ? 11.82 -20.156 -10.047 1 95.31 59 LYS B C 1
ATOM 1654 O O . LYS B 1 59 ? 10.773 -19.797 -10.586 1 95.31 59 LYS B O 1
ATOM 1659 N N . TYR B 1 60 ? 12.125 -20.047 -8.797 1 96.75 60 TYR B N 1
ATOM 1660 C CA . TYR B 1 60 ? 11.125 -19.516 -7.883 1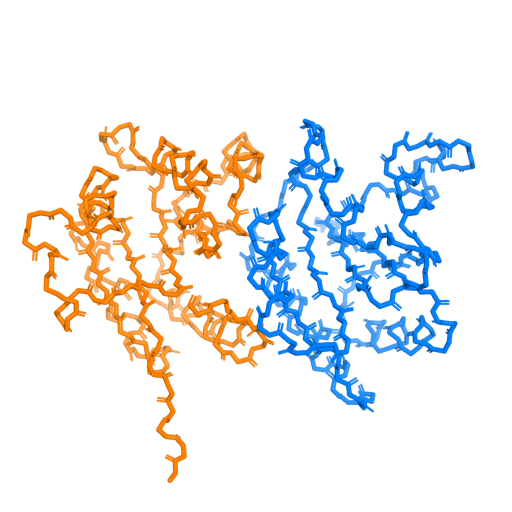 96.75 60 TYR B CA 1
ATOM 1661 C C . TYR B 1 60 ? 11.695 -18.359 -7.066 1 96.75 60 TYR B C 1
ATOM 1663 O O . TYR B 1 60 ? 11.898 -18.484 -5.855 1 96.75 60 TYR B O 1
ATOM 1671 N N . PRO B 1 61 ? 11.883 -17.266 -7.707 1 96.25 61 PRO B N 1
ATOM 1672 C CA . PRO B 1 61 ? 12.453 -16.109 -7.016 1 96.25 61 PRO B CA 1
ATOM 1673 C C . PRO B 1 61 ? 11.523 -15.547 -5.945 1 96.25 61 PRO B C 1
ATOM 1675 O O . PRO B 1 61 ? 10.312 -15.758 -6 1 96.25 61 PRO B O 1
ATOM 1678 N N . LEU B 1 62 ? 12.117 -14.867 -5 1 95.62 62 LEU B N 1
ATOM 1679 C CA . LEU B 1 62 ? 11.312 -14.164 -4.012 1 95.62 62 LEU B CA 1
ATOM 1680 C C . LEU B 1 62 ? 10.492 -13.055 -4.664 1 95.62 62 LEU B C 1
ATOM 1682 O O . LEU B 1 62 ? 11.031 -12.273 -5.453 1 95.62 62 LEU B O 1
ATOM 1686 N N . PRO B 1 63 ? 9.289 -13.062 -4.367 1 97.94 63 PRO B N 1
ATOM 1687 C CA . PRO B 1 63 ? 8.469 -12.008 -4.969 1 97.94 63 PRO B CA 1
ATOM 1688 C C . PRO B 1 63 ? 8.703 -10.641 -4.32 1 97.94 63 PRO B C 1
ATOM 1690 O O . PRO B 1 63 ? 8.992 -10.562 -3.123 1 97.94 63 PRO B O 1
ATOM 1693 N N . GLN B 1 64 ? 8.508 -9.633 -5.066 1 97.56 64 GLN B N 1
ATOM 1694 C CA . GLN B 1 64 ? 8.547 -8.266 -4.559 1 97.56 64 GLN B CA 1
ATOM 1695 C C . GLN B 1 64 ? 7.145 -7.777 -4.199 1 97.56 64 GLN B C 1
ATOM 1697 O O . GLN B 1 64 ? 6.992 -6.766 -3.512 1 97.56 64 GLN B O 1
ATOM 1702 N N . LEU B 1 65 ? 6.16 -8.539 -4.68 1 98.5 65 LEU B N 1
ATOM 1703 C CA . LEU B 1 65 ? 4.75 -8.234 -4.461 1 98.5 65 LEU B CA 1
ATOM 1704 C C . LEU B 1 65 ? 3.912 -9.508 -4.457 1 98.5 65 LEU B C 1
ATOM 1706 O O . LEU B 1 65 ? 4.164 -10.422 -5.246 1 98.5 65 LEU B O 1
ATOM 1710 N N . ILE B 1 66 ? 2.945 -9.547 -3.588 1 98.56 66 ILE B N 1
ATOM 1711 C CA . ILE B 1 66 ? 2.033 -10.68 -3.523 1 98.56 66 ILE B CA 1
ATOM 1712 C C . ILE B 1 66 ? 0.604 -10.211 -3.783 1 98.56 66 ILE B C 1
ATOM 1714 O O . ILE B 1 66 ? 0.159 -9.211 -3.213 1 98.56 66 ILE B O 1
ATOM 1718 N N . LEU B 1 67 ? -0.088 -10.82 -4.688 1 98.5 67 LEU B N 1
ATOM 1719 C CA . LEU B 1 67 ? -1.534 -10.703 -4.836 1 98.5 67 LEU B CA 1
ATOM 1720 C C . LEU B 1 67 ? -2.242 -11.891 -4.191 1 98.5 67 LEU B C 1
ATOM 1722 O O . LEU B 1 67 ? -1.967 -13.047 -4.535 1 98.5 67 LEU B O 1
ATOM 1726 N N . LEU B 1 68 ? -3.125 -11.609 -3.295 1 97.81 68 LEU B N 1
ATOM 1727 C CA . LEU B 1 68 ? -3.707 -12.656 -2.463 1 97.81 68 LEU B CA 1
ATOM 1728 C C . LEU B 1 68 ? -5.227 -12.664 -2.586 1 97.81 68 LEU B C 1
ATOM 1730 O O . LEU B 1 68 ? -5.887 -11.672 -2.27 1 97.81 68 LEU B O 1
ATOM 1734 N N . ASP B 1 69 ? -5.809 -13.711 -3.01 1 96.25 69 ASP B N 1
ATOM 1735 C CA . ASP B 1 69 ? -7.258 -13.914 -3.018 1 96.25 69 ASP B CA 1
ATOM 1736 C C . ASP B 1 69 ? -7.746 -14.422 -1.665 1 96.25 69 ASP B C 1
ATOM 1738 O O . ASP B 1 69 ? -7.195 -15.383 -1.121 1 96.25 69 ASP B O 1
ATOM 1742 N N . LEU B 1 70 ? -8.781 -13.844 -1.111 1 92.88 70 LEU B N 1
ATOM 1743 C CA . LEU B 1 70 ? -9.336 -14.258 0.172 1 92.88 70 LEU B CA 1
ATOM 1744 C C . LEU B 1 70 ? -10.352 -15.375 -0.011 1 92.88 70 LEU B C 1
ATOM 1746 O O . LEU B 1 70 ? -10.695 -16.078 0.947 1 92.88 70 LEU B O 1
ATOM 1750 N N . ASN B 1 71 ? -10.961 -15.445 -1.179 1 85.88 71 ASN B N 1
ATOM 1751 C CA . ASN B 1 71 ? -12.047 -16.375 -1.449 1 85.88 71 ASN B CA 1
ATOM 1752 C C . ASN B 1 71 ? -11.516 -17.75 -1.871 1 85.88 71 ASN B C 1
ATOM 1754 O O . ASN B 1 71 ? -12.016 -18.344 -2.82 1 85.88 71 ASN B O 1
ATOM 1758 N N . MET B 1 72 ? -10.531 -18.219 -1.206 1 81.94 72 MET B N 1
ATOM 1759 C CA . MET B 1 72 ? -9.992 -19.531 -1.52 1 81.94 72 MET B CA 1
ATOM 1760 C C . MET B 1 72 ? -10.516 -20.578 -0.544 1 81.94 72 MET B C 1
ATOM 1762 O O . MET B 1 72 ? -10.766 -20.281 0.623 1 81.94 72 MET B O 1
ATOM 1766 N N . PRO B 1 73 ? -11.148 -21.703 -1.026 1 69 73 PRO B N 1
ATOM 1767 C CA . PRO B 1 73 ? -11.75 -22.75 -0.199 1 69 73 PRO B CA 1
ATOM 1768 C C . PRO B 1 73 ? -10.883 -23.125 1 1 69 73 PRO B C 1
ATOM 1770 O O . PRO B 1 73 ? -11.406 -23.469 2.062 1 69 73 PRO B O 1
ATOM 1773 N N . LYS B 1 74 ? -9.812 -23.391 0.94 1 58.78 74 LYS B N 1
ATOM 1774 C CA . LYS B 1 74 ? -9.031 -23.812 2.1 1 58.78 74 LYS B CA 1
ATOM 1775 C C . LYS B 1 74 ? -8.484 -22.609 2.863 1 58.78 74 LYS B C 1
ATOM 1777 O O . LYS B 1 74 ? -8.18 -21.578 2.268 1 58.78 74 LYS B O 1
ATOM 1782 N N . LYS B 1 75 ? -9.141 -22.078 4.023 1 57.06 75 LYS B N 1
ATOM 1783 C CA . LYS B 1 75 ? -9.016 -21.094 5.09 1 57.06 75 LYS B CA 1
ATOM 1784 C C . LYS B 1 75 ? -7.637 -20.453 5.082 1 57.06 75 LYS B C 1
ATOM 1786 O O . LYS B 1 75 ? -7.133 -20.031 6.129 1 57.06 75 LYS B O 1
ATOM 1791 N N . ASP B 1 76 ? -7.469 -19.781 3.633 1 79.69 76 ASP B N 1
ATOM 1792 C CA . ASP B 1 76 ? -6.012 -19.828 3.707 1 79.69 76 ASP B CA 1
ATOM 1793 C C . ASP B 1 76 ? -5.41 -18.484 3.289 1 79.69 76 ASP B C 1
ATOM 1795 O O . ASP B 1 76 ? -4.281 -18.156 3.668 1 79.69 76 ASP B O 1
ATOM 1799 N N . GLY B 1 77 ? -6.469 -17.625 2.752 1 89 77 GLY B N 1
ATOM 1800 C CA . GLY B 1 77 ? -5.793 -16.391 2.393 1 89 77 GLY B CA 1
ATOM 1801 C C . GLY B 1 77 ? -5.539 -15.477 3.58 1 89 77 GLY B C 1
ATOM 1802 O O . GLY B 1 77 ? -4.461 -14.891 3.699 1 89 77 GLY B O 1
ATOM 1803 N N . ARG B 1 78 ? -6.555 -15.477 4.488 1 93.19 78 ARG B N 1
ATOM 1804 C CA . ARG B 1 78 ? -6.426 -14.664 5.695 1 93.19 78 ARG B CA 1
ATOM 1805 C C . ARG B 1 78 ? -5.34 -15.219 6.609 1 93.19 78 ARG B C 1
ATOM 1807 O O . ARG B 1 78 ? -4.531 -14.461 7.152 1 93.19 78 ARG B O 1
ATOM 1814 N N . GLU B 1 79 ? -5.41 -16.453 6.746 1 93.69 79 GLU B N 1
ATOM 1815 C CA . GLU B 1 79 ? -4.391 -17.109 7.566 1 93.69 79 GLU B CA 1
ATOM 1816 C C . GLU B 1 79 ? -2.998 -16.906 6.977 1 93.69 79 GLU B C 1
ATOM 1818 O O . GLU B 1 79 ? -2.035 -16.672 7.707 1 93.69 79 GLU B O 1
ATOM 1823 N N . ALA B 1 80 ? -2.928 -17.031 5.68 1 95.69 80 ALA B N 1
ATOM 1824 C CA . ALA B 1 80 ? -1.651 -16.812 5.008 1 95.69 80 ALA B CA 1
ATOM 1825 C C . ALA B 1 80 ? -1.146 -15.391 5.23 1 95.69 80 ALA B C 1
ATOM 1827 O O . ALA B 1 80 ? 0.038 -15.188 5.512 1 95.69 80 ALA B O 1
ATOM 1828 N N . LEU B 1 81 ? -2.076 -14.43 5.109 1 97.25 81 LEU B N 1
ATOM 1829 C CA . LEU B 1 81 ? -1.717 -13.031 5.336 1 97.25 81 LEU B CA 1
ATOM 1830 C C . LEU B 1 81 ? -1.142 -12.844 6.734 1 97.25 81 LEU B C 1
ATOM 1832 O O . LEU B 1 81 ? -0.079 -12.242 6.898 1 97.25 81 LEU B O 1
ATOM 1836 N N . VAL B 1 82 ? -1.783 -13.414 7.734 1 96.56 82 VAL B N 1
ATOM 1837 C CA . VAL B 1 82 ? -1.357 -13.281 9.125 1 96.56 82 VAL B CA 1
ATOM 1838 C C . VAL B 1 82 ? 0.023 -13.914 9.305 1 96.56 82 VAL B C 1
ATOM 1840 O O . VAL B 1 82 ? 0.902 -13.328 9.938 1 96.56 82 VAL B O 1
ATOM 1843 N N . GLU B 1 83 ? 0.197 -15.008 8.703 1 96.19 83 GLU B N 1
ATOM 1844 C CA . GLU B 1 83 ? 1.476 -15.703 8.828 1 96.19 83 GLU B CA 1
ATOM 1845 C C . GLU B 1 83 ? 2.598 -14.922 8.148 1 96.19 83 GLU B C 1
ATOM 1847 O O . GLU B 1 83 ? 3.691 -14.781 8.703 1 96.19 83 GLU B O 1
ATOM 1852 N N . ILE B 1 84 ? 2.344 -14.414 6.988 1 97.75 84 ILE B N 1
ATOM 1853 C CA . ILE B 1 84 ? 3.34 -13.633 6.262 1 97.75 84 ILE B CA 1
ATOM 1854 C C . ILE B 1 84 ? 3.746 -12.414 7.086 1 97.75 84 ILE B C 1
ATOM 1856 O O . ILE B 1 84 ? 4.938 -12.141 7.266 1 97.75 84 ILE B O 1
ATOM 1860 N N . LYS B 1 85 ? 2.766 -11.734 7.691 1 97.94 85 LYS B N 1
ATOM 1861 C CA . LYS B 1 85 ? 3.008 -10.461 8.367 1 97.94 85 LYS B CA 1
ATOM 1862 C C . LYS B 1 85 ? 3.51 -10.68 9.789 1 97.94 85 LYS B C 1
ATOM 1864 O O . LYS B 1 85 ? 3.912 -9.734 10.461 1 97.94 85 LYS B O 1
ATOM 1869 N N . SER B 1 86 ? 3.494 -11.93 10.195 1 96.81 86 SER B N 1
ATOM 1870 C CA . SER B 1 86 ? 4.051 -12.258 11.508 1 96.81 86 SER B CA 1
ATOM 1871 C C . SER B 1 86 ? 5.473 -12.789 11.383 1 96.81 86 SER B C 1
ATOM 1873 O O . SER B 1 86 ? 6.164 -12.969 12.391 1 96.81 86 SER B O 1
ATOM 1875 N N . ASP B 1 87 ? 5.902 -13.078 10.148 1 97.31 87 ASP B N 1
ATOM 1876 C CA . ASP B 1 87 ? 7.23 -13.617 9.891 1 97.31 87 ASP B CA 1
ATOM 1877 C C . ASP B 1 87 ? 8.25 -12.5 9.688 1 97.31 87 ASP B C 1
ATOM 1879 O O . ASP B 1 87 ? 8.078 -11.656 8.805 1 97.31 87 ASP B O 1
ATOM 1883 N N . THR B 1 88 ? 9.367 -12.5 10.391 1 96.5 88 THR B N 1
ATOM 1884 C CA . THR B 1 88 ? 10.344 -11.422 10.43 1 96.5 88 THR B CA 1
ATOM 1885 C C . THR B 1 88 ? 10.984 -11.219 9.062 1 96.5 88 THR B C 1
ATOM 1887 O O . THR B 1 88 ? 11.391 -10.102 8.719 1 96.5 88 THR B O 1
ATOM 1890 N N . GLU B 1 89 ? 11.031 -12.258 8.297 1 95.75 89 GLU B N 1
ATOM 1891 C CA . GLU B 1 89 ? 11.695 -12.164 7.004 1 95.75 89 GLU B CA 1
ATOM 1892 C C . GLU B 1 89 ? 10.695 -11.836 5.898 1 95.75 89 GLU B C 1
ATOM 1894 O O . GLU B 1 89 ? 11.055 -11.203 4.902 1 95.75 89 GLU B O 1
ATOM 1899 N N . LEU B 1 90 ? 9.414 -12.164 6.102 1 97.75 90 LEU B N 1
ATOM 1900 C CA . LEU B 1 90 ? 8.453 -12.07 5.016 1 97.75 90 LEU B CA 1
ATOM 1901 C C . LEU B 1 90 ? 7.609 -10.805 5.141 1 97.75 90 LEU B C 1
ATOM 1903 O O . LEU B 1 90 ? 7.035 -10.336 4.156 1 97.75 90 LEU B O 1
ATOM 1907 N N . LYS B 1 91 ? 7.547 -10.266 6.344 1 98.12 91 LYS B N 1
ATOM 1908 C CA . LYS B 1 91 ? 6.578 -9.203 6.617 1 98.12 91 LYS B CA 1
ATOM 1909 C C . LYS B 1 91 ? 6.898 -7.941 5.824 1 98.12 91 LYS B C 1
ATOM 1911 O O . LYS B 1 91 ? 6.051 -7.062 5.68 1 98.12 91 LYS B O 1
ATOM 1916 N N . LYS B 1 92 ? 8.086 -7.859 5.297 1 98.12 92 LYS B N 1
ATOM 1917 C CA . LYS B 1 92 ? 8.477 -6.691 4.516 1 98.12 92 LYS B CA 1
ATOM 1918 C C . LYS B 1 92 ? 7.887 -6.75 3.107 1 98.12 92 LYS B C 1
ATOM 1920 O O . LYS B 1 92 ? 7.902 -5.754 2.381 1 98.12 92 LYS B O 1
ATOM 1925 N N . ILE B 1 93 ? 7.469 -7.93 2.633 1 98.44 93 ILE B N 1
ATOM 1926 C CA . ILE B 1 93 ? 6.938 -8.07 1.283 1 98.44 93 ILE B CA 1
ATOM 1927 C C . ILE B 1 93 ? 5.523 -7.496 1.221 1 98.44 93 ILE B C 1
ATOM 1929 O O . ILE B 1 93 ? 4.645 -7.91 1.976 1 98.44 93 ILE B O 1
ATOM 1933 N N . PRO B 1 94 ? 5.262 -6.551 0.353 1 98.81 94 PRO B N 1
ATOM 1934 C CA . PRO B 1 94 ? 3.904 -6.016 0.219 1 98.81 94 PRO B CA 1
ATOM 1935 C C . PRO B 1 94 ? 2.896 -7.074 -0.228 1 98.81 94 PRO B C 1
ATOM 1937 O O . PRO B 1 94 ? 3.176 -7.848 -1.147 1 98.81 94 PRO B O 1
ATOM 1940 N N . VAL B 1 95 ? 1.778 -7.074 0.435 1 98.75 95 VAL B N 1
ATOM 1941 C CA . VAL B 1 95 ? 0.674 -7.961 0.078 1 98.75 95 VAL B CA 1
ATOM 1942 C C . VAL B 1 95 ? -0.545 -7.129 -0.318 1 98.75 95 VAL B C 1
ATOM 1944 O O . VAL B 1 95 ? -1.006 -6.285 0.452 1 98.75 95 VAL B O 1
ATOM 1947 N N . ILE B 1 96 ? -1.01 -7.348 -1.486 1 98.81 96 ILE B N 1
ATOM 1948 C CA . ILE B 1 96 ? -2.252 -6.754 -1.969 1 98.81 96 ILE B CA 1
ATOM 1949 C C . ILE B 1 96 ? -3.355 -7.809 -1.99 1 98.81 96 ILE B C 1
ATOM 1951 O O . ILE B 1 96 ? -3.264 -8.797 -2.725 1 98.81 96 ILE B O 1
ATOM 1955 N N . VAL B 1 97 ? -4.316 -7.598 -1.159 1 98.25 97 VAL B N 1
ATOM 1956 C CA . VAL B 1 97 ? -5.496 -8.453 -1.252 1 98.25 97 VAL B CA 1
ATOM 1957 C C . VAL B 1 97 ? -6.234 -8.172 -2.559 1 98.25 97 VAL B C 1
ATOM 1959 O O . VAL B 1 97 ? -6.562 -7.02 -2.857 1 98.25 97 VAL B O 1
ATOM 1962 N N . PHE B 1 98 ? -6.414 -9.148 -3.396 1 98.12 98 PHE B N 1
ATOM 1963 C CA . PHE B 1 98 ? -7.055 -9.094 -4.707 1 98.12 98 PHE B CA 1
ATOM 1964 C C . PHE B 1 98 ? -8.188 -10.109 -4.801 1 98.12 98 PHE B C 1
ATOM 1966 O O . PHE B 1 98 ? -7.953 -11.281 -5.125 1 98.12 98 PHE B O 1
ATOM 1973 N N . THR B 1 99 ? -9.406 -9.68 -4.527 1 96.31 99 THR B N 1
ATOM 1974 C CA . THR B 1 99 ? -10.523 -10.594 -4.32 1 96.31 99 THR B CA 1
ATOM 1975 C C . THR B 1 99 ? -11.82 -10 -4.867 1 96.31 99 THR B C 1
ATOM 1977 O O . THR B 1 99 ? -11.859 -8.836 -5.258 1 96.31 99 THR B O 1
ATOM 1980 N N . THR B 1 100 ? -12.875 -10.828 -4.977 1 94.06 100 THR B N 1
ATOM 1981 C CA . THR B 1 100 ? -14.172 -10.359 -5.457 1 94.06 100 THR B CA 1
ATOM 1982 C C . THR B 1 100 ? -14.945 -9.664 -4.34 1 94.06 100 THR B C 1
ATOM 1984 O O . THR B 1 100 ? -15.859 -8.875 -4.605 1 94.06 100 THR B O 1
ATOM 1987 N N . SER B 1 101 ? -14.609 -9.875 -3.148 1 92.06 101 SER B N 1
ATOM 1988 C CA . SER B 1 101 ? -15.359 -9.398 -1.991 1 92.06 101 SER B CA 1
ATOM 1989 C C . SER B 1 101 ? -15.172 -7.902 -1.781 1 92.06 101 SER B C 1
ATOM 1991 O O . SER B 1 101 ? -14.062 -7.383 -1.927 1 92.06 101 SER B O 1
ATOM 1993 N N . LYS B 1 102 ? -16.281 -7.211 -1.418 1 94.69 102 LYS B N 1
ATOM 1994 C CA . LYS B 1 102 ? -16.234 -5.805 -1.03 1 94.69 102 LYS B CA 1
ATOM 1995 C C . LYS B 1 102 ? -16.734 -5.609 0.4 1 94.69 102 LYS B C 1
ATOM 1997 O O . LYS B 1 102 ? -17.125 -4.508 0.781 1 94.69 102 LYS B O 1
ATOM 2002 N N . LEU B 1 103 ? -16.719 -6.699 1.157 1 94.06 103 LEU B N 1
ATOM 2003 C CA . LEU B 1 103 ? -17.234 -6.633 2.52 1 94.06 103 LEU B CA 1
ATOM 2004 C C . LEU B 1 103 ? -16.344 -5.754 3.396 1 94.06 103 LEU B C 1
ATOM 2006 O O . LEU B 1 103 ? -15.141 -5.969 3.482 1 94.06 103 LEU B O 1
ATOM 2010 N N . GLU B 1 104 ? -16.969 -4.836 4.047 1 95.75 104 GLU B N 1
ATOM 2011 C CA . GLU B 1 104 ? -16.25 -3.895 4.91 1 95.75 104 GLU B CA 1
ATOM 2012 C C . GLU B 1 104 ? -15.461 -4.625 5.988 1 95.75 104 GLU B C 1
ATOM 2014 O O . GLU B 1 104 ? -14.336 -4.23 6.309 1 95.75 104 GLU B O 1
ATOM 2019 N N . ASP B 1 105 ? -16.062 -5.684 6.527 1 95.19 105 ASP B N 1
ATOM 2020 C CA . ASP B 1 105 ? -15.383 -6.441 7.582 1 95.19 105 ASP B CA 1
ATOM 2021 C C . ASP B 1 105 ? -14.102 -7.082 7.062 1 95.19 105 ASP B C 1
ATOM 2023 O O . ASP B 1 105 ? -13.109 -7.172 7.785 1 95.19 105 ASP B O 1
ATOM 2027 N N . ASP B 1 106 ? -14.109 -7.543 5.801 1 94.75 106 ASP B N 1
ATOM 2028 C CA . ASP B 1 106 ? -12.906 -8.109 5.195 1 94.75 106 ASP B CA 1
ATOM 2029 C C . ASP B 1 106 ? -11.836 -7.039 5.004 1 94.75 106 ASP B C 1
ATOM 2031 O O . ASP B 1 106 ? -10.664 -7.27 5.309 1 94.75 106 ASP B O 1
ATOM 2035 N N . ILE B 1 107 ? -12.289 -5.902 4.539 1 97.31 107 ILE B N 1
ATOM 2036 C CA . ILE B 1 107 ? -11.375 -4.789 4.301 1 97.31 107 ILE B CA 1
ATOM 2037 C C . ILE B 1 107 ? -10.695 -4.387 5.605 1 97.31 107 ILE B C 1
ATOM 2039 O O . ILE B 1 107 ? -9.469 -4.371 5.695 1 97.31 107 ILE B O 1
ATOM 2043 N N . LYS B 1 108 ? -11.469 -4.199 6.629 1 97 108 LYS B N 1
ATOM 2044 C CA . LYS B 1 108 ? -10.945 -3.789 7.926 1 97 108 LYS B CA 1
ATOM 2045 C C . LYS B 1 108 ? -10 -4.844 8.5 1 97 108 LYS B C 1
ATOM 2047 O O . LYS B 1 108 ? -8.906 -4.523 8.953 1 97 108 LYS B O 1
ATOM 2052 N N . ALA B 1 109 ? -10.422 -6.066 8.414 1 95.88 109 ALA B N 1
ATOM 2053 C CA . ALA B 1 109 ? -9.656 -7.156 9.016 1 95.88 109 ALA B CA 1
ATOM 2054 C C . ALA B 1 109 ? -8.305 -7.328 8.328 1 95.88 109 ALA B C 1
ATOM 2056 O O . ALA B 1 109 ? -7.289 -7.543 8.992 1 95.88 109 ALA B O 1
ATOM 2057 N N . THR B 1 110 ? -8.281 -7.227 7.012 1 97.5 110 THR B N 1
ATOM 2058 C CA . THR B 1 110 ? -7.031 -7.477 6.297 1 97.5 110 THR B CA 1
ATOM 2059 C C . THR B 1 110 ? -6.055 -6.32 6.492 1 97.5 110 THR B C 1
ATOM 2061 O O . THR B 1 110 ? -4.852 -6.539 6.641 1 97.5 110 THR B O 1
ATOM 2064 N N . TYR B 1 111 ? -6.574 -5.066 6.535 1 98.31 111 TYR B N 1
ATOM 2065 C CA . TYR B 1 111 ? -5.691 -3.955 6.867 1 98.31 111 TYR B CA 1
ATOM 2066 C C . TYR B 1 111 ? -5.141 -4.098 8.281 1 98.31 111 TYR B C 1
ATOM 2068 O O . TYR B 1 111 ? -3.955 -3.859 8.523 1 98.31 111 TYR B O 1
ATOM 2076 N N . SER B 1 112 ? -5.98 -4.547 9.18 1 97.69 112 SER B N 1
ATOM 2077 C CA . SER B 1 112 ? -5.551 -4.75 10.562 1 97.69 112 SER B CA 1
ATOM 2078 C C . SER B 1 112 ? -4.535 -5.883 10.664 1 97.69 112 SER B C 1
ATOM 2080 O O . SER B 1 112 ? -3.732 -5.922 11.602 1 97.69 112 SER B O 1
ATOM 2082 N N . SER B 1 113 ? -4.555 -6.746 9.664 1 97.06 113 SER B N 1
ATOM 2083 C CA . SER B 1 113 ? -3.621 -7.871 9.664 1 97.06 113 SER B CA 1
ATOM 2084 C C . SER B 1 113 ? -2.355 -7.535 8.883 1 97.06 113 SER B C 1
ATOM 2086 O O . SER B 1 113 ? -1.443 -8.359 8.781 1 97.06 113 SER B O 1
ATOM 2088 N N . GLY B 1 114 ? -2.316 -6.336 8.234 1 97.88 114 GLY B N 1
ATOM 2089 C CA . GLY B 1 114 ? -1.057 -5.871 7.68 1 97.88 114 GLY B CA 1
ATOM 2090 C C . GLY B 1 114 ? -1.048 -5.844 6.16 1 97.88 114 GLY B C 1
ATOM 2091 O O . GLY B 1 114 ? 0.009 -5.691 5.547 1 97.88 114 GLY B O 1
ATOM 2092 N N . THR B 1 115 ? -2.238 -6.074 5.551 1 98.56 115 THR B N 1
ATOM 2093 C CA . THR B 1 115 ? -2.256 -5.93 4.102 1 98.56 115 THR B CA 1
ATOM 2094 C C . THR B 1 115 ? -1.837 -4.523 3.691 1 98.56 115 THR B C 1
ATOM 2096 O O . THR B 1 115 ? -2.133 -3.553 4.391 1 98.56 115 THR B O 1
ATOM 2099 N N . ASN B 1 116 ? -1.161 -4.473 2.582 1 98.81 116 ASN B N 1
ATOM 2100 C CA . ASN B 1 116 ? -0.694 -3.166 2.131 1 98.81 116 ASN B CA 1
ATOM 2101 C C . ASN B 1 116 ? -1.788 -2.406 1.386 1 98.81 116 ASN B C 1
ATOM 2103 O O . ASN B 1 116 ? -1.831 -1.176 1.423 1 98.81 116 ASN B O 1
ATOM 2107 N N . SER B 1 117 ? -2.604 -3.141 0.663 1 98.75 117 SER B N 1
ATOM 2108 C CA . SER B 1 117 ? -3.791 -2.568 0.037 1 98.75 117 SER B CA 1
ATOM 2109 C C . SER B 1 117 ? -4.816 -3.648 -0.296 1 98.75 117 SER B C 1
ATOM 2111 O O . SER B 1 117 ? -4.547 -4.84 -0.12 1 98.75 117 SER B O 1
ATOM 2113 N N . TYR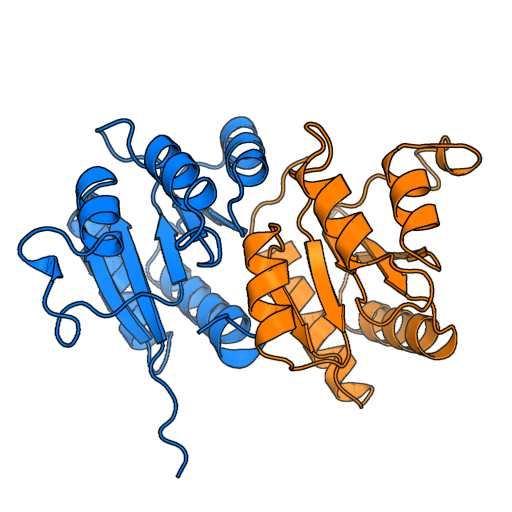 B 1 118 ? -6.039 -3.184 -0.637 1 98.75 118 TYR B N 1
ATOM 2114 C CA . TYR B 1 118 ? -7.188 -4.031 -0.924 1 98.75 118 TYR B CA 1
ATOM 2115 C C . TYR B 1 118 ? -7.859 -3.621 -2.23 1 98.75 118 TYR B C 1
ATOM 2117 O O . TYR B 1 118 ? -8.344 -2.496 -2.355 1 98.75 118 TYR B O 1
ATOM 2125 N N . ILE B 1 119 ? -7.848 -4.566 -3.174 1 98.69 119 ILE B N 1
ATOM 2126 C CA . ILE B 1 119 ? -8.43 -4.293 -4.48 1 98.69 119 ILE B CA 1
ATOM 2127 C C . ILE B 1 119 ? -9.492 -5.34 -4.805 1 98.69 119 ILE B C 1
ATOM 2129 O O . ILE B 1 119 ? -9.25 -6.539 -4.656 1 98.69 119 ILE B O 1
ATOM 2133 N N . THR B 1 120 ? -10.578 -4.898 -5.238 1 97.75 120 THR B N 1
ATOM 2134 C CA . THR B 1 120 ? -11.617 -5.812 -5.707 1 97.75 120 THR B CA 1
ATOM 2135 C C . THR B 1 120 ? -11.336 -6.262 -7.141 1 97.75 120 THR B C 1
ATOM 2137 O O . THR B 1 120 ? -11.039 -5.434 -8.008 1 97.75 120 THR B O 1
ATOM 2140 N N . LYS B 1 121 ? -11.398 -7.504 -7.336 1 97.12 121 LYS B N 1
ATOM 2141 C CA . LYS B 1 121 ? -11.227 -8.016 -8.695 1 97.12 121 LYS B CA 1
ATOM 2142 C C . LYS B 1 121 ? -12.297 -7.465 -9.633 1 97.12 121 LYS B C 1
ATOM 2144 O O . LYS B 1 121 ? -13.492 -7.633 -9.383 1 97.12 121 LYS B O 1
ATOM 2149 N N . PRO B 1 122 ? -11.781 -6.844 -10.664 1 96.25 122 PRO B N 1
ATOM 2150 C CA . PRO B 1 122 ? -12.789 -6.43 -11.648 1 96.25 122 PRO B CA 1
ATOM 2151 C C . PRO B 1 122 ? -13.414 -7.613 -12.383 1 96.25 122 PRO B C 1
ATOM 2153 O O . PRO B 1 122 ? -12.758 -8.633 -12.594 1 96.25 122 PRO B O 1
ATOM 2156 N N . GLY B 1 123 ? -14.617 -7.566 -12.875 1 92.5 123 GLY B N 1
ATOM 2157 C CA . GLY B 1 123 ? -15.336 -8.656 -13.516 1 92.5 123 GLY B CA 1
ATOM 2158 C C . GLY B 1 123 ? -15.117 -8.711 -15.016 1 92.5 123 GLY B C 1
ATOM 2159 O O . GLY B 1 123 ? -15.766 -9.5 -15.719 1 92.5 123 GLY B O 1
ATOM 2160 N N . THR B 1 124 ? -14.203 -7.828 -15.523 1 96 124 THR B N 1
ATOM 2161 C CA . THR B 1 124 ? -13.945 -7.793 -16.953 1 96 124 THR B CA 1
ATOM 2162 C C . THR B 1 124 ? -12.445 -7.805 -17.234 1 96 124 THR B C 1
ATOM 2164 O O . THR B 1 124 ? -11.648 -7.406 -16.391 1 96 124 THR B O 1
ATOM 2167 N N . PHE B 1 125 ? -12.109 -8.25 -18.375 1 96.94 125 PHE B N 1
ATOM 2168 C CA . PHE B 1 125 ? -10.711 -8.273 -18.797 1 96.94 125 PHE B CA 1
ATOM 2169 C C . PHE B 1 125 ? -10.141 -6.859 -18.859 1 96.94 125 PHE B C 1
ATOM 2171 O O . PHE B 1 125 ? -9.016 -6.617 -18.406 1 96.94 125 PHE B O 1
ATOM 2178 N N . ASP B 1 126 ? -10.93 -5.93 -19.375 1 98.06 126 ASP B N 1
ATOM 2179 C CA . ASP B 1 126 ? -10.5 -4.535 -19.438 1 98.06 126 ASP B CA 1
ATOM 2180 C C . ASP B 1 126 ? -10.227 -3.986 -18.031 1 98.06 126 ASP B C 1
ATOM 2182 O O . ASP B 1 126 ? -9.305 -3.195 -17.844 1 98.06 126 ASP B O 1
ATOM 2186 N N . GLY B 1 127 ? -11.086 -4.352 -17.141 1 98.06 127 GLY B N 1
ATOM 2187 C CA . GLY B 1 127 ? -10.844 -3.969 -15.766 1 98.06 127 GLY B CA 1
ATOM 2188 C C . GLY B 1 127 ? -9.531 -4.496 -15.219 1 98.06 127 GLY B C 1
ATOM 2189 O O . GLY B 1 127 ? -8.812 -3.781 -14.516 1 98.06 127 GLY B O 1
ATOM 2190 N N . LEU B 1 128 ? -9.242 -5.738 -15.562 1 98.38 128 LEU B N 1
ATOM 2191 C CA . LEU B 1 128 ? -7.984 -6.336 -15.125 1 98.38 128 LEU B CA 1
ATOM 2192 C C . LEU B 1 128 ? -6.797 -5.629 -15.766 1 98.38 128 LEU B C 1
ATOM 2194 O O . LEU B 1 128 ? -5.762 -5.434 -15.125 1 98.38 128 LEU B O 1
ATOM 2198 N N . LEU B 1 129 ? -6.957 -5.25 -17.016 1 98.5 129 LEU B N 1
ATOM 2199 C CA . LEU B 1 129 ? -5.914 -4.48 -17.688 1 98.5 129 LEU B CA 1
ATOM 2200 C C . LEU B 1 129 ? -5.629 -3.184 -16.938 1 98.5 129 LEU B C 1
ATOM 2202 O O . LEU B 1 129 ? -4.469 -2.824 -16.719 1 98.5 129 LEU B O 1
ATOM 2206 N N . SER B 1 130 ? -6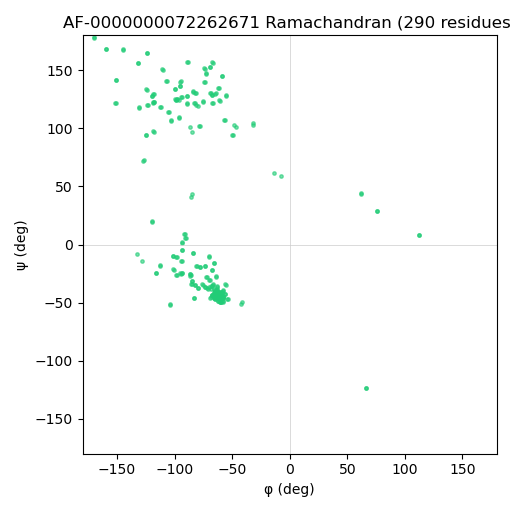.699 -2.537 -16.547 1 98.44 130 SER B N 1
ATOM 2207 C CA . SER B 1 130 ? -6.574 -1.271 -15.828 1 98.44 130 SER B CA 1
ATOM 2208 C C . SER B 1 130 ? -5.859 -1.458 -14.5 1 98.44 130 SER B C 1
ATOM 2210 O O . SER B 1 130 ? -4.988 -0.661 -14.133 1 98.44 130 SER B O 1
ATOM 2212 N N . ILE B 1 131 ? -6.223 -2.498 -13.805 1 98.5 131 ILE B N 1
ATOM 2213 C CA . ILE B 1 131 ? -5.59 -2.777 -12.516 1 98.5 131 ILE B CA 1
ATOM 2214 C C . ILE B 1 131 ? -4.105 -3.078 -12.727 1 98.5 131 ILE B C 1
ATOM 2216 O O . ILE B 1 131 ? -3.26 -2.621 -11.961 1 98.5 131 ILE B O 1
ATOM 2220 N N . GLY B 1 132 ? -3.799 -3.885 -13.758 1 98.44 132 GLY B N 1
ATOM 2221 C CA . GLY B 1 132 ? -2.406 -4.168 -14.062 1 98.44 132 GLY B CA 1
ATOM 2222 C C . GLY B 1 132 ? -1.582 -2.916 -14.297 1 98.44 132 GLY B C 1
ATOM 2223 O O . GLY B 1 132 ? -0.461 -2.799 -13.797 1 98.44 132 GLY B O 1
ATOM 2224 N N . LYS B 1 133 ? -2.127 -1.975 -15.023 1 98.44 133 LYS B N 1
ATOM 2225 C CA . LYS B 1 133 ? -1.449 -0.708 -15.281 1 98.44 133 LYS B CA 1
ATOM 2226 C C . LYS B 1 133 ? -1.245 0.082 -13.992 1 98.44 133 LYS B C 1
ATOM 2228 O O . LYS B 1 133 ? -0.184 0.673 -13.781 1 98.44 133 LYS B O 1
ATOM 2233 N N . GLU B 1 134 ? -2.27 0.098 -13.203 1 98.44 134 GLU B N 1
ATOM 2234 C CA . GLU B 1 134 ? -2.18 0.834 -11.945 1 98.44 134 GLU B CA 1
ATOM 2235 C C . GLU B 1 134 ? -1.139 0.217 -11.016 1 98.44 134 GLU B C 1
ATOM 2237 O O . GLU B 1 134 ? -0.375 0.935 -10.367 1 98.44 134 GLU B O 1
ATOM 2242 N N . LEU B 1 135 ? -1.1 -1.126 -10.977 1 98.5 135 LEU B N 1
ATOM 2243 C CA . LEU B 1 135 ? -0.093 -1.803 -10.164 1 98.5 135 LEU B CA 1
ATOM 2244 C C . LEU B 1 135 ? 1.311 -1.501 -10.68 1 98.5 135 LEU B C 1
ATOM 2246 O O . LEU B 1 135 ? 2.232 -1.287 -9.891 1 98.5 135 LEU B O 1
ATOM 2250 N N . GLU B 1 136 ? 1.457 -1.508 -11.953 1 98.38 136 GLU B N 1
ATOM 2251 C CA . GLU B 1 136 ? 2.762 -1.164 -12.508 1 98.38 136 GLU B CA 1
ATOM 2252 C C . GLU B 1 136 ? 3.178 0.248 -12.102 1 98.38 136 GLU B C 1
ATOM 2254 O O . GLU B 1 136 ? 4.285 0.456 -11.602 1 98.38 136 GLU B O 1
ATOM 2259 N N . THR B 1 137 ? 2.285 1.199 -12.297 1 98.12 137 THR B N 1
ATOM 2260 C CA . THR B 1 137 ? 2.6 2.604 -12.055 1 98.12 137 THR B CA 1
ATOM 2261 C C . THR B 1 137 ? 2.904 2.844 -10.578 1 98.12 137 THR B C 1
ATOM 2263 O O . THR B 1 137 ? 3.896 3.492 -10.242 1 98.12 137 THR B O 1
ATOM 2266 N N . TYR B 1 138 ? 2.176 2.273 -9.719 1 98.56 138 TYR B N 1
ATOM 2267 C CA . TYR B 1 138 ? 2.336 2.576 -8.305 1 98.56 138 TYR B CA 1
ATOM 2268 C C . TYR B 1 138 ? 3.473 1.762 -7.699 1 98.56 138 TYR B C 1
ATOM 2270 O O . TYR B 1 138 ? 4.379 2.318 -7.07 1 98.56 138 TYR B O 1
ATOM 2278 N N . TRP B 1 139 ? 3.523 0.45 -8 1 98.19 139 TRP B N 1
ATOM 2279 C CA . TRP B 1 139 ? 4.414 -0.429 -7.25 1 98.19 139 TRP B CA 1
ATOM 2280 C C . TRP B 1 139 ? 5.746 -0.602 -7.977 1 98.19 139 TRP B C 1
ATOM 2282 O O . TRP B 1 139 ? 6.766 -0.902 -7.352 1 98.19 139 TRP B O 1
ATOM 2292 N N . ALA B 1 140 ? 5.754 -0.411 -9.266 1 97.06 140 ALA B N 1
ATOM 2293 C CA . ALA B 1 140 ? 7.012 -0.596 -9.984 1 97.06 140 ALA B CA 1
ATOM 2294 C C . ALA B 1 140 ? 7.699 0.743 -10.242 1 97.06 140 ALA B C 1
ATOM 2296 O O . ALA B 1 140 ? 8.93 0.819 -10.289 1 97.06 140 ALA B O 1
ATOM 2297 N N . LYS B 1 141 ? 6.887 1.814 -10.297 1 96.94 141 LYS B N 1
ATOM 2298 C CA . LYS B 1 141 ? 7.484 3.059 -10.781 1 96.94 141 LYS B CA 1
ATOM 2299 C C . LYS B 1 141 ? 7.473 4.129 -9.688 1 96.94 141 LYS B C 1
ATOM 2301 O O . LYS B 1 141 ? 8.312 5.031 -9.695 1 96.94 141 LYS B O 1
ATOM 2306 N N . THR B 1 142 ? 6.582 4.043 -8.727 1 97.94 142 THR B N 1
ATOM 2307 C CA . THR B 1 142 ? 6.391 5.137 -7.781 1 97.94 142 THR B CA 1
ATOM 2308 C C . THR B 1 142 ? 7.02 4.801 -6.43 1 97.94 142 THR B C 1
ATOM 2310 O O . THR B 1 142 ? 7.805 5.582 -5.895 1 97.94 142 THR B O 1
ATOM 2313 N N . VAL B 1 143 ? 6.641 3.588 -5.914 1 98.06 143 VAL B N 1
ATOM 2314 C CA . VAL B 1 143 ? 7.102 3.27 -4.566 1 98.06 143 VAL B CA 1
ATOM 2315 C C . VAL B 1 143 ? 8.453 2.572 -4.637 1 98.06 143 VAL B C 1
ATOM 2317 O O . VAL B 1 143 ? 8.836 2.045 -5.684 1 98.06 143 VAL B O 1
ATOM 2320 N N . LEU B 1 144 ? 9.156 2.646 -3.584 1 97.94 144 LEU B N 1
ATOM 2321 C CA . LEU B 1 144 ? 10.352 1.83 -3.414 1 97.94 144 LEU B CA 1
ATOM 2322 C C . LEU B 1 144 ? 10.039 0.559 -2.635 1 97.94 144 LEU B C 1
ATOM 2324 O O . LEU B 1 144 ? 9.289 0.597 -1.654 1 97.94 144 LEU B O 1
ATOM 2328 N N . LEU B 1 145 ? 10.57 -0.531 -3.1 1 97.56 145 LEU B N 1
ATOM 2329 C CA . LEU B 1 145 ? 10.32 -1.83 -2.482 1 97.56 145 LEU B CA 1
ATOM 2330 C C . LEU B 1 145 ? 11.578 -2.355 -1.796 1 97.56 145 LEU B C 1
ATOM 2332 O O . LEU B 1 145 ? 12.695 -2.021 -2.195 1 97.56 145 LEU B O 1
ATOM 2336 N N . PRO B 1 146 ? 11.336 -3.096 -0.795 1 94.5 146 PRO B N 1
ATOM 2337 C CA . PRO B 1 146 ? 12.5 -3.699 -0.145 1 94.5 146 PRO B CA 1
ATOM 2338 C C . PRO B 1 146 ? 13.125 -4.82 -0.974 1 94.5 146 PRO B C 1
ATOM 2340 O O . PRO B 1 146 ? 12.422 -5.543 -1.678 1 94.5 146 PRO B O 1
ATOM 2343 N N . ASP B 1 147 ? 14.406 -5.012 -0.927 1 83.94 147 ASP B N 1
ATOM 2344 C CA . ASP B 1 147 ? 15.117 -6.07 -1.635 1 83.94 147 ASP B CA 1
ATOM 2345 C C . ASP B 1 147 ? 14.906 -7.422 -0.955 1 83.94 147 ASP B C 1
ATOM 2347 O O . ASP B 1 147 ? 14.695 -7.488 0.258 1 83.94 147 ASP B O 1
#

Sequence (294 aa):
MRAEKIMNILVAEDDIDDRLLITKAFKESFDKANLICVENGEILLQYLKRQGKFQDIEKYPLPQLILLDLNMPKKDGREALVEIKSDTELKKIPVIVFTTSKLEDDIKATYSSGTNSYITKPGTFDGLLSIGKELETYWAKTVLLPDMRAEKIMNILVAEDDIDDRLLITKAFKESFDKANLICVENGEILLQYLKRQGKFQDIEKYPLPQLILLDLNMPKKDGREALVEIKSDTELKKIPVIVFTTSKLEDDIKATYSSGTNSYITKPGTFDGLLSIGKELETYWAKTVLLPD

Nearest PDB structures (foldseek):
  1k68-assembly1_B  TM=9.307E-01  e=9.138E-17  Tolypothrix sp. PCC 7601
  1jlk-assembly1_B  TM=8.905E-01  e=3.001E-17  Synechocystis sp. PCC 6803
  1k66-assembly1_B  TM=9.300E-01  e=2.418E-15  Tolypothrix sp. PCC 7601
  4zyl-assembly1_A  TM=9.483E-01  e=8.394E-15  Rhodopseudomonas palustris CGA009
  3heb-assembly1_B  TM=8.461E-01  e=9.205E-11  Rhodospirillum rubrum ATCC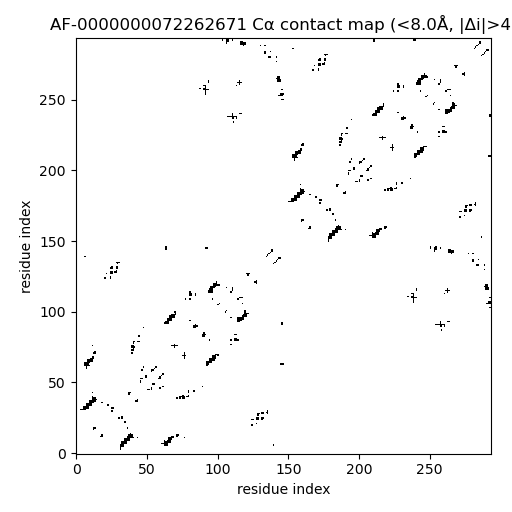 11170